Protein AF-B3SEZ5-F1 (afdb_monomer_lite)

pLDDT: mean 80.37, std 13.68, range [34.06, 95.62]

InterPro domains:
  IPR005533 AMOP domain [PS50856] (10-134)
  IPR013783 Immunoglobulin-like fold [G3DSA:2.60.40.10] (248-331)
  IPR051495 Epithelial Barrier and Cell Signaling Protein [PTHR13802] (1-155)
  IPR056619 Mucin-4-like, C8-3 domain [PF23263] (206-230)

Sequence (352 aa):
MYRVDDPSINHINYAQRCRTWFVNEPLPDVYLNELLRRLCPCSILQAIRDRRFRLNLNTFYARSRFSRRVFSGERIYQRCCYSLAGKSFGSLITNYPFGSSFIFRNTTLQARNNEALTDCCMRSSLCSLYLKKRPINKCVGYKAPRKAWFWGDPHNPKYFTIFGQLWMINASDSLFTYSNGLSASNYSDPNFTPIFGQNIQALFANNTELYNQAVAQCGNNSECLFDAAVVSKDTSQIYQDTSNQLENFPPQISGLTTYNVTYGNMFTTTLNITDLNNGDIVTVEMTNPPINSHFDRQTYTFTWNISTYENISLTFVATDNKGARSELAPQIIMCYCSNNGTCDYAAEMGYC

Organism: Trichoplax adhaerens (NCBI:txid10228)

Structure (mmCIF, N/CA/C/O backbone):
data_AF-B3SEZ5-F1
#
_entry.id   AF-B3SEZ5-F1
#
loop_
_atom_site.group_PDB
_atom_site.id
_atom_site.type_symbol
_atom_site.label_atom_id
_atom_site.label_alt_id
_atom_site.label_comp_id
_atom_site.label_asym_id
_atom_site.label_entity_id
_atom_site.label_seq_id
_atom_site.pdbx_PDB_ins_code
_atom_site.Cartn_x
_atom_site.Cartn_y
_atom_site.Cartn_z
_atom_site.occupancy
_atom_site.B_iso_or_equiv
_atom_site.auth_seq_id
_atom_site.auth_comp_id
_atom_site.auth_asym_id
_atom_site.auth_atom_id
_atom_site.pdbx_PDB_model_num
ATOM 1 N N . MET A 1 1 ? -9.910 2.170 57.335 1.00 47.19 1 MET A N 1
ATOM 2 C CA . MET A 1 1 ? -9.624 0.737 57.594 1.00 47.19 1 MET A CA 1
ATOM 3 C C . MET A 1 1 ? -9.402 0.091 56.231 1.00 47.19 1 MET A C 1
ATOM 5 O O . MET A 1 1 ? -10.349 0.078 55.467 1.00 47.19 1 MET A O 1
ATOM 9 N N . TYR A 1 2 ? -8.216 -0.315 55.773 1.00 38.16 2 TYR A N 1
ATOM 10 C CA . TYR A 1 2 ? -7.018 -0.845 56.439 1.00 38.16 2 TYR A CA 1
ATOM 11 C C . TYR A 1 2 ? -5.745 0.012 56.245 1.00 38.16 2 TYR A C 1
ATOM 13 O O . TYR A 1 2 ? -5.739 0.969 55.482 1.00 38.16 2 TYR A O 1
ATOM 21 N N . ARG A 1 3 ? -4.740 -0.348 57.052 1.00 36.56 3 ARG A N 1
ATOM 22 C CA . ARG A 1 3 ? -3.579 0.368 57.606 1.00 36.56 3 ARG A CA 1
ATOM 23 C C . ARG A 1 3 ? -2.589 1.063 56.660 1.00 36.56 3 ARG A C 1
ATOM 25 O O . ARG A 1 3 ? -2.249 0.556 55.597 1.00 36.56 3 ARG A O 1
ATOM 32 N N . VAL A 1 4 ? -2.058 2.168 57.192 1.00 55.84 4 VAL A N 1
ATOM 33 C CA . VAL A 1 4 ? -0.704 2.688 56.964 1.00 55.84 4 VAL A CA 1
ATOM 34 C C . VAL A 1 4 ? 0.273 1.791 57.729 1.00 55.84 4 VAL A C 1
ATOM 36 O O . VAL A 1 4 ? 0.150 1.709 58.945 1.00 55.84 4 VAL A O 1
ATOM 39 N N . ASP A 1 5 ? 1.211 1.164 57.020 1.00 44.41 5 ASP A N 1
ATOM 40 C CA . ASP A 1 5 ? 2.486 0.665 57.547 1.00 44.41 5 ASP A CA 1
ATOM 41 C C . ASP A 1 5 ? 3.573 0.974 56.490 1.00 44.41 5 ASP A C 1
ATOM 43 O O . ASP A 1 5 ? 3.430 0.626 55.315 1.00 44.41 5 ASP A O 1
ATOM 47 N N . ASP A 1 6 ? 4.629 1.672 56.909 1.00 55.28 6 ASP A N 1
ATOM 48 C CA . ASP A 1 6 ? 5.938 1.800 56.242 1.00 55.28 6 ASP A CA 1
ATOM 49 C C . ASP A 1 6 ? 6.662 0.435 56.336 1.00 55.28 6 ASP A C 1
ATOM 51 O O . ASP A 1 6 ? 6.576 -0.212 57.384 1.00 55.28 6 ASP A O 1
ATOM 55 N N . PRO A 1 7 ? 7.323 -0.076 55.275 1.00 49.12 7 PRO A N 1
ATOM 56 C CA . PRO A 1 7 ? 8.775 0.084 55.245 1.00 49.12 7 PRO A CA 1
ATOM 57 C C . PRO A 1 7 ? 9.347 0.250 53.826 1.00 49.12 7 PRO A C 1
ATOM 59 O O . PRO A 1 7 ? 9.150 -0.578 52.933 1.00 49.12 7 PRO A O 1
ATOM 62 N N . SER A 1 8 ? 10.238 1.225 53.697 1.00 45.00 8 SER A N 1
ATOM 63 C CA . SER A 1 8 ? 11.455 1.204 52.877 1.00 45.00 8 SER A CA 1
ATOM 64 C C . SER A 1 8 ? 11.458 2.024 51.585 1.00 45.00 8 SER A C 1
ATOM 66 O O . SER A 1 8 ? 10.751 1.784 50.608 1.00 45.00 8 SER A O 1
ATOM 68 N N . ILE A 1 9 ? 12.505 2.841 51.525 1.00 53.00 9 ILE A N 1
ATOM 69 C CA . ILE A 1 9 ? 13.219 3.317 50.333 1.00 53.00 9 ILE A CA 1
ATOM 70 C C . ILE A 1 9 ? 13.565 2.164 49.339 1.00 53.00 9 ILE A C 1
ATOM 72 O O . ILE A 1 9 ? 14.015 2.431 48.229 1.00 53.00 9 ILE A O 1
ATOM 76 N N . ASN A 1 10 ? 13.277 0.893 49.674 1.00 54.91 10 ASN A N 1
ATOM 77 C CA . ASN A 1 10 ? 13.553 -0.307 48.880 1.00 54.91 10 ASN A CA 1
ATOM 78 C C . ASN A 1 10 ? 12.309 -1.120 48.439 1.00 54.91 10 ASN A C 1
ATOM 80 O O . ASN A 1 10 ? 12.470 -2.080 47.683 1.00 54.91 10 ASN A O 1
ATOM 84 N N . HIS A 1 11 ? 11.078 -0.771 48.835 1.00 62.56 11 HIS A N 1
ATOM 85 C CA . HIS A 1 11 ? 9.867 -1.498 48.428 1.00 62.56 11 HIS A CA 1
ATOM 86 C C . HIS A 1 11 ? 9.227 -0.810 47.221 1.00 62.56 11 HIS A C 1
ATOM 88 O O . HIS A 1 11 ? 8.346 0.044 47.317 1.00 62.56 11 HIS A O 1
ATOM 94 N N . ILE A 1 12 ? 9.692 -1.199 46.035 1.00 77.81 12 ILE A N 1
ATOM 95 C CA . ILE A 1 12 ? 9.166 -0.685 44.770 1.00 77.81 12 ILE A CA 1
ATOM 96 C C . ILE A 1 12 ? 7.776 -1.282 44.514 1.00 77.81 12 ILE A C 1
ATOM 98 O O . ILE A 1 12 ? 7.630 -2.480 44.269 1.00 77.81 12 ILE A O 1
ATOM 102 N N . ASN A 1 13 ? 6.740 -0.439 44.508 1.00 86.69 13 ASN A N 1
ATOM 103 C CA . ASN A 1 13 ? 5.400 -0.838 44.082 1.00 86.69 13 ASN A CA 1
ATOM 104 C C . ASN A 1 13 ? 5.303 -0.860 42.543 1.00 86.69 13 ASN A C 1
ATOM 106 O O . ASN A 1 13 ? 4.947 0.132 41.900 1.00 86.69 13 ASN A O 1
ATOM 110 N N . TYR A 1 14 ? 5.611 -2.016 41.950 1.00 89.75 14 TYR A N 1
ATOM 111 C CA . TYR A 1 14 ? 5.581 -2.229 40.497 1.00 89.75 14 TYR A CA 1
ATOM 112 C C . TYR A 1 14 ? 4.189 -2.032 39.878 1.00 89.75 14 TYR A C 1
ATOM 114 O O . TYR A 1 14 ? 4.070 -1.521 38.765 1.00 89.75 14 TYR A O 1
ATOM 122 N N . ALA A 1 15 ? 3.121 -2.379 40.604 1.00 89.50 15 ALA A N 1
ATOM 123 C CA . ALA A 1 15 ? 1.753 -2.180 40.129 1.00 89.50 15 ALA A CA 1
ATOM 124 C C . ALA A 1 15 ? 1.423 -0.686 39.983 1.00 89.50 15 ALA A C 1
ATOM 126 O O . ALA A 1 15 ? 0.819 -0.280 38.988 1.00 89.50 15 ALA A O 1
ATOM 127 N N . GLN A 1 16 ? 1.865 0.141 40.935 1.00 90.62 16 GLN A N 1
ATOM 128 C CA . GLN A 1 16 ? 1.700 1.589 40.856 1.00 90.62 16 GLN A CA 1
ATOM 129 C C . GLN A 1 16 ? 2.537 2.190 39.723 1.00 90.62 16 GLN A C 1
ATOM 131 O O . GLN A 1 16 ? 2.011 2.982 38.945 1.00 90.62 16 GLN A O 1
ATOM 136 N N . ARG A 1 17 ? 3.800 1.773 39.562 1.00 91.94 17 ARG A N 1
ATOM 137 C CA . ARG A 1 17 ? 4.644 2.215 38.436 1.00 91.94 17 ARG A CA 1
ATOM 138 C C . ARG A 1 17 ? 4.018 1.898 37.079 1.00 91.94 17 ARG A C 1
ATOM 140 O O . ARG A 1 17 ? 3.947 2.778 36.223 1.00 91.94 17 ARG A O 1
ATOM 147 N N . CYS A 1 18 ? 3.482 0.687 36.915 1.00 93.75 18 CYS A N 1
ATOM 148 C CA . CYS A 1 18 ? 2.764 0.288 35.707 1.00 93.75 18 CYS A CA 1
ATOM 149 C C . CYS A 1 18 ? 1.556 1.199 35.418 1.00 93.75 18 CYS A C 1
ATOM 151 O O . CYS A 1 18 ? 1.366 1.638 34.282 1.00 93.75 18 CYS A O 1
ATOM 153 N N . ARG A 1 19 ? 0.751 1.523 36.442 1.00 93.94 19 ARG A N 1
ATOM 154 C CA . ARG A 1 19 ? -0.405 2.428 36.306 1.00 93.94 19 ARG A CA 1
ATOM 155 C C . ARG A 1 19 ? 0.021 3.842 35.922 1.00 93.94 19 ARG A C 1
ATOM 157 O O . ARG A 1 19 ? -0.549 4.406 34.992 1.00 93.94 19 ARG A O 1
ATOM 164 N N . THR A 1 20 ? 1.040 4.385 36.585 1.00 93.94 20 THR A N 1
ATOM 165 C CA . THR A 1 20 ? 1.592 5.709 36.268 1.00 93.94 20 THR A CA 1
ATOM 166 C C . THR A 1 20 ? 2.116 5.760 34.835 1.00 93.94 20 THR A C 1
ATOM 168 O O . THR A 1 20 ? 1.806 6.693 34.097 1.00 93.94 20 THR A O 1
ATOM 171 N N . TRP A 1 21 ? 2.856 4.736 34.402 1.00 95.25 21 TRP A N 1
ATOM 172 C CA . TRP A 1 21 ? 3.306 4.627 33.016 1.00 95.25 21 TRP A CA 1
ATOM 173 C C . TRP A 1 21 ? 2.124 4.582 32.038 1.00 95.25 21 TRP A C 1
ATOM 175 O O . TRP A 1 21 ? 2.108 5.334 31.070 1.00 95.25 21 TRP A O 1
ATOM 185 N N . PHE A 1 22 ? 1.101 3.768 32.310 1.00 95.62 22 PHE A N 1
ATOM 186 C CA . PHE A 1 22 ? -0.064 3.629 31.433 1.00 95.62 22 PHE A CA 1
ATOM 187 C C . PHE A 1 22 ? -0.814 4.953 31.208 1.00 95.62 22 PHE A C 1
ATOM 189 O O . PHE A 1 22 ? -1.265 5.214 30.092 1.00 95.62 22 PHE A O 1
ATOM 196 N N . VAL A 1 23 ? -0.945 5.787 32.242 1.00 95.06 23 VAL A N 1
ATOM 197 C CA . VAL A 1 23 ? -1.608 7.098 32.132 1.00 95.06 23 VAL A CA 1
ATOM 198 C C . VAL A 1 23 ? -0.772 8.080 31.308 1.00 95.06 23 VAL A C 1
ATOM 200 O O . VAL A 1 23 ? -1.324 8.799 30.480 1.00 95.06 23 VAL A O 1
ATOM 203 N N . ASN A 1 24 ? 0.550 8.074 31.489 1.00 93.81 24 ASN A N 1
ATOM 204 C CA . ASN A 1 24 ? 1.452 9.025 30.832 1.00 93.81 24 ASN A CA 1
ATOM 205 C C . ASN A 1 24 ? 1.827 8.634 29.392 1.00 93.81 24 ASN A C 1
ATOM 207 O O . ASN A 1 24 ? 2.285 9.472 28.618 1.00 93.81 24 ASN A O 1
ATOM 211 N N . GLU A 1 25 ? 1.680 7.362 29.027 1.00 92.94 25 GLU A N 1
ATOM 212 C CA . GLU A 1 25 ? 2.072 6.858 27.714 1.00 92.94 25 GLU A CA 1
ATOM 213 C C . GLU A 1 25 ? 1.044 7.242 26.624 1.00 92.94 25 GLU A C 1
ATOM 215 O O . GLU A 1 25 ? -0.162 7.084 26.844 1.00 92.94 25 GLU A O 1
ATOM 220 N N . PRO A 1 26 ? 1.462 7.671 25.416 1.00 91.81 26 PRO A N 1
ATOM 221 C CA . PRO A 1 26 ? 0.548 7.962 24.308 1.00 91.81 26 PRO A CA 1
ATOM 222 C C . PRO A 1 26 ? -0.290 6.758 23.855 1.00 91.81 26 PRO A C 1
ATOM 224 O O . PRO A 1 26 ? 0.022 5.599 24.144 1.00 91.81 26 PRO A O 1
ATOM 227 N N . LEU A 1 27 ? -1.375 7.022 23.119 1.00 91.75 27 LEU A N 1
ATOM 228 C CA . LEU A 1 27 ? -2.184 5.965 22.505 1.00 91.75 27 LEU A CA 1
ATOM 229 C C . LEU A 1 27 ? -1.371 5.152 21.474 1.00 91.75 27 LEU A C 1
ATOM 231 O O . LEU A 1 27 ? -0.464 5.700 20.843 1.00 91.75 27 LEU A O 1
ATOM 235 N N . PRO A 1 28 ? -1.696 3.861 21.260 1.00 90.38 28 PRO A N 1
ATOM 236 C CA . PRO A 1 28 ? -0.941 2.996 20.349 1.00 90.38 28 PRO A CA 1
ATOM 237 C C . PRO A 1 28 ? -0.868 3.502 18.908 1.00 90.38 28 PRO A C 1
ATOM 239 O O . PRO A 1 28 ? 0.160 3.325 18.255 1.00 90.38 28 PRO A O 1
ATOM 242 N N . ASP A 1 29 ? -1.939 4.131 18.418 1.00 90.00 29 ASP A N 1
ATOM 243 C CA . ASP A 1 29 ? -2.080 4.543 17.015 1.00 90.00 29 ASP A CA 1
ATOM 244 C C . ASP A 1 29 ? -1.015 5.556 16.589 1.00 90.00 29 ASP A C 1
ATOM 246 O O . ASP A 1 29 ? -0.567 5.536 15.442 1.00 90.00 29 ASP A O 1
ATOM 250 N N . VAL A 1 30 ? -0.512 6.350 17.545 1.00 90.00 30 VAL A N 1
ATOM 251 C CA . VAL A 1 30 ? 0.628 7.262 17.354 1.00 90.00 30 VAL A CA 1
ATOM 252 C C . VAL A 1 30 ? 1.842 6.521 16.784 1.00 90.00 30 VAL A C 1
ATOM 254 O O . VAL A 1 30 ? 2.597 7.080 15.991 1.00 90.00 30 VAL A O 1
ATOM 257 N N . TYR A 1 31 ? 2.022 5.252 17.159 1.00 89.69 31 TYR A N 1
ATOM 258 C CA . TYR A 1 31 ? 3.131 4.415 16.711 1.00 89.69 31 TYR A CA 1
ATOM 259 C C . TYR A 1 31 ? 2.731 3.432 15.606 1.00 89.69 31 TYR A C 1
ATOM 261 O O . TYR A 1 31 ? 3.506 3.179 14.685 1.00 89.69 31 TYR A O 1
ATOM 269 N N . LEU A 1 32 ? 1.538 2.842 15.684 1.00 87.12 32 LEU A N 1
ATOM 270 C CA . LEU A 1 32 ? 1.175 1.700 14.841 1.00 87.12 32 LEU A CA 1
ATOM 271 C C . LEU A 1 32 ? 0.750 2.074 13.424 1.00 87.12 32 LEU A C 1
ATOM 273 O O . LEU A 1 32 ? 0.980 1.267 12.521 1.00 87.12 32 LEU A O 1
ATOM 277 N N . ASN A 1 33 ? 0.210 3.277 13.205 1.00 87.56 33 ASN A N 1
ATOM 278 C CA . ASN A 1 33 ? -0.209 3.731 11.873 1.00 87.56 33 ASN A CA 1
ATOM 279 C C . ASN A 1 33 ? 0.946 3.662 10.856 1.00 87.56 33 ASN A C 1
ATOM 281 O O . ASN A 1 33 ? 0.778 3.204 9.726 1.00 87.56 33 ASN A O 1
ATOM 285 N N . GLU A 1 34 ? 2.167 3.967 11.297 1.00 85.44 34 GLU A N 1
ATOM 286 C CA . GLU A 1 34 ? 3.380 3.895 10.471 1.00 85.44 34 GLU A CA 1
ATOM 287 C C . GLU A 1 34 ? 3.878 2.465 10.191 1.00 85.44 34 GLU A C 1
ATOM 289 O O . GLU A 1 34 ? 4.715 2.227 9.307 1.00 85.44 34 GLU A O 1
ATOM 294 N N . LEU A 1 35 ? 3.392 1.484 10.953 1.00 84.12 35 LEU A N 1
ATOM 295 C CA . LEU A 1 35 ? 3.820 0.086 10.892 1.00 84.12 35 LEU A CA 1
ATOM 296 C C . LEU A 1 35 ? 2.804 -0.838 10.210 1.00 84.12 35 LEU A C 1
ATOM 298 O O . LEU A 1 35 ? 3.112 -2.016 10.026 1.00 84.12 35 LEU A O 1
ATOM 302 N N . LEU A 1 36 ? 1.663 -0.320 9.739 1.00 77.25 36 LEU A N 1
ATOM 303 C CA . LEU A 1 36 ? 0.591 -1.104 9.102 1.00 77.25 36 LEU A CA 1
ATOM 304 C C . LEU A 1 36 ? 1.074 -1.998 7.945 1.00 77.25 36 LEU A C 1
ATOM 306 O O . LEU A 1 36 ? 0.590 -3.110 7.759 1.00 77.25 36 LEU A O 1
ATOM 310 N N . ARG A 1 37 ? 2.093 -1.568 7.188 1.00 73.25 37 ARG A N 1
ATOM 311 C CA . ARG A 1 37 ? 2.671 -2.345 6.068 1.00 73.25 37 ARG A CA 1
ATOM 312 C C . ARG A 1 37 ? 3.802 -3.304 6.475 1.00 73.25 37 ARG A C 1
ATOM 314 O O . ARG A 1 37 ? 4.483 -3.857 5.609 1.00 73.25 37 ARG A O 1
ATOM 321 N N . ARG A 1 38 ? 4.067 -3.470 7.774 1.00 82.12 38 ARG A N 1
ATOM 322 C CA . ARG A 1 38 ? 5.171 -4.279 8.323 1.00 82.12 38 ARG A CA 1
ATOM 323 C C . ARG A 1 38 ? 4.669 -5.327 9.304 1.00 82.12 38 ARG A C 1
ATOM 325 O O . ARG A 1 38 ? 5.197 -5.463 10.400 1.00 82.12 38 ARG A O 1
ATOM 332 N N . LEU A 1 39 ? 3.672 -6.083 8.870 1.00 90.00 39 LEU A N 1
ATOM 333 C CA . LEU A 1 39 ? 3.180 -7.248 9.593 1.00 90.00 39 LEU A CA 1
ATOM 334 C C . LEU A 1 39 ? 4.310 -8.258 9.815 1.00 90.00 39 LEU A C 1
ATOM 336 O O . LEU A 1 39 ? 5.162 -8.464 8.943 1.00 90.00 39 LEU A O 1
ATOM 340 N N . CYS A 1 40 ? 4.317 -8.868 10.993 1.00 92.25 40 CYS A N 1
ATOM 341 C CA . CYS A 1 40 ? 5.289 -9.880 11.351 1.00 92.25 40 CYS A CA 1
ATOM 342 C C . CYS A 1 40 ? 5.074 -11.155 10.525 1.00 92.25 40 CYS A C 1
ATOM 344 O O . CYS A 1 40 ? 3.937 -11.613 10.402 1.00 92.25 40 CYS A O 1
ATOM 346 N N . PRO A 1 41 ? 6.145 -11.762 9.986 1.00 93.94 41 PRO A N 1
ATOM 347 C CA . PRO A 1 41 ? 6.072 -13.109 9.434 1.00 93.94 41 PRO A CA 1
ATOM 348 C C . PRO A 1 41 ? 5.535 -14.105 10.472 1.00 93.94 41 PRO A C 1
ATOM 350 O O . PRO A 1 41 ? 5.822 -13.983 11.662 1.00 93.94 41 PRO A O 1
ATOM 353 N N . CYS A 1 42 ? 4.758 -15.099 10.036 1.00 92.25 42 CYS A N 1
ATOM 354 C CA . CYS A 1 42 ? 4.198 -16.107 10.942 1.00 92.25 42 CYS A CA 1
ATOM 355 C C . CYS A 1 42 ? 5.264 -17.085 11.453 1.00 92.25 42 CYS A C 1
ATOM 357 O O . CYS A 1 42 ? 5.110 -17.645 12.538 1.00 92.25 42 CYS A O 1
ATOM 359 N N . SER A 1 43 ? 6.336 -17.300 10.681 1.00 92.62 43 SER A N 1
ATOM 360 C CA . SER A 1 43 ? 7.425 -18.199 11.062 1.00 92.62 43 SER A CA 1
ATOM 361 C C . SER A 1 43 ? 8.814 -17.613 10.837 1.00 92.62 43 SER A C 1
ATOM 363 O O . SER A 1 43 ? 9.030 -16.743 9.989 1.00 92.62 43 SER A O 1
ATOM 365 N N . ILE A 1 44 ? 9.792 -18.147 11.563 1.00 91.50 44 ILE A N 1
ATOM 366 C CA . ILE A 1 44 ? 11.188 -17.732 11.447 1.00 91.50 44 ILE A CA 1
ATOM 367 C C . ILE A 1 44 ? 11.751 -17.967 10.043 1.00 91.50 44 ILE A C 1
ATOM 369 O O . ILE A 1 44 ? 12.491 -17.134 9.529 1.00 91.50 44 ILE A O 1
ATOM 373 N N . LEU A 1 45 ? 11.343 -19.045 9.367 1.00 89.88 45 LEU A N 1
ATOM 374 C CA . LEU A 1 45 ? 11.747 -19.322 7.986 1.00 89.88 45 LEU A CA 1
ATOM 375 C C . LEU A 1 45 ? 11.235 -18.248 7.020 1.00 89.88 45 LEU A C 1
ATOM 377 O O . LEU A 1 45 ? 11.945 -17.861 6.089 1.00 89.88 45 LEU A O 1
ATOM 381 N N . GLN A 1 46 ? 10.019 -17.739 7.244 1.00 92.25 46 GLN A N 1
ATOM 382 C CA . GLN A 1 46 ? 9.506 -16.597 6.491 1.00 92.25 46 GLN A CA 1
ATOM 383 C C . GLN A 1 46 ? 10.322 -15.339 6.805 1.00 92.25 46 GLN A C 1
ATOM 385 O O . GLN A 1 46 ? 10.713 -14.631 5.882 1.00 92.25 46 GLN A O 1
ATOM 390 N N . ALA A 1 47 ? 10.666 -15.105 8.074 1.00 92.19 47 ALA A N 1
ATOM 391 C CA . ALA A 1 47 ? 11.490 -13.970 8.486 1.00 92.19 47 ALA A CA 1
ATOM 392 C C . ALA A 1 47 ? 12.900 -13.977 7.876 1.00 92.19 47 ALA A C 1
ATOM 394 O O . ALA A 1 47 ? 13.401 -12.920 7.506 1.00 92.19 47 ALA A O 1
ATOM 395 N N . ILE A 1 48 ? 13.523 -15.153 7.732 1.00 90.31 48 ILE A N 1
ATOM 396 C CA . ILE A 1 48 ? 14.830 -15.323 7.071 1.00 90.31 48 ILE A CA 1
ATOM 397 C C . ILE A 1 48 ? 14.739 -14.950 5.589 1.00 90.31 48 ILE A C 1
ATOM 399 O O . ILE A 1 48 ? 15.631 -14.303 5.043 1.00 90.31 48 ILE A O 1
ATOM 403 N N . ARG A 1 49 ? 13.654 -15.358 4.924 1.00 88.75 49 ARG A N 1
ATOM 404 C CA . ARG A 1 49 ? 13.440 -15.101 3.492 1.00 88.75 49 ARG A CA 1
ATOM 405 C C . ARG A 1 49 ? 12.985 -13.669 3.213 1.00 88.75 49 ARG A C 1
ATOM 407 O O . ARG A 1 49 ? 13.182 -13.170 2.106 1.00 88.75 49 ARG A O 1
ATOM 414 N N . ASP A 1 50 ? 12.381 -13.006 4.192 1.00 90.69 50 ASP A N 1
ATOM 415 C CA . ASP A 1 50 ? 11.850 -11.660 4.047 1.00 90.69 50 ASP A CA 1
ATOM 416 C C . ASP A 1 50 ? 12.915 -10.584 4.283 1.00 90.69 50 ASP A C 1
ATOM 418 O O . ASP A 1 50 ? 13.217 -10.191 5.410 1.00 90.69 50 ASP A O 1
ATOM 422 N N . ARG A 1 51 ? 13.444 -10.029 3.186 1.00 87.62 51 ARG A N 1
ATOM 423 C CA . ARG A 1 51 ? 14.489 -8.991 3.220 1.00 87.62 51 ARG A CA 1
ATOM 424 C C . ARG A 1 51 ? 14.068 -7.704 3.944 1.00 87.62 51 ARG A C 1
ATOM 426 O O . ARG A 1 51 ? 14.944 -6.912 4.314 1.00 87.62 51 ARG A O 1
ATOM 433 N N . ARG A 1 52 ? 12.766 -7.480 4.181 1.00 90.38 52 ARG A N 1
ATOM 434 C CA . ARG A 1 52 ? 12.264 -6.335 4.965 1.00 90.38 52 ARG A CA 1
ATOM 435 C C . ARG A 1 52 ? 12.671 -6.422 6.435 1.00 90.38 52 ARG A C 1
ATOM 437 O O . ARG A 1 52 ? 12.702 -5.388 7.106 1.00 90.38 52 ARG A O 1
ATOM 444 N N . PHE A 1 53 ? 13.018 -7.609 6.925 1.00 92.75 53 PHE A N 1
ATOM 445 C CA . PHE A 1 53 ? 13.461 -7.850 8.291 1.00 92.75 53 PHE A CA 1
ATOM 446 C C . PHE A 1 53 ? 14.935 -8.287 8.338 1.00 92.75 53 PHE A C 1
ATOM 448 O O . PHE A 1 53 ? 15.531 -8.715 7.351 1.00 92.75 53 PHE A O 1
ATOM 455 N N . ARG A 1 54 ? 15.560 -8.093 9.499 1.00 94.06 54 ARG A N 1
ATOM 456 C CA . ARG A 1 54 ? 16.871 -8.620 9.878 1.00 94.06 54 ARG A CA 1
ATOM 457 C C . ARG A 1 54 ? 16.661 -9.499 11.102 1.00 94.06 54 ARG A C 1
ATOM 459 O O . ARG A 1 54 ? 16.235 -8.994 12.142 1.00 94.06 54 ARG A O 1
ATOM 466 N N . LEU A 1 55 ? 16.920 -10.791 10.954 1.00 93.62 55 LEU A N 1
ATOM 467 C CA . LEU A 1 55 ? 16.847 -11.760 12.040 1.00 93.62 55 LEU A CA 1
ATOM 468 C C . LEU A 1 55 ? 18.162 -11.759 12.824 1.00 93.62 55 LEU A C 1
ATOM 470 O O . LEU A 1 55 ? 19.235 -11.804 12.228 1.00 93.62 55 LEU A O 1
ATOM 474 N N . ASN A 1 56 ? 18.073 -11.722 14.151 1.00 92.75 56 ASN A N 1
ATOM 475 C CA . ASN A 1 56 ? 19.190 -12.042 15.027 1.00 92.75 56 ASN A CA 1
ATOM 476 C C . ASN A 1 56 ? 19.110 -13.532 15.387 1.00 92.75 56 ASN A C 1
ATOM 478 O O . ASN A 1 56 ? 18.146 -13.958 16.021 1.00 92.75 56 ASN A O 1
ATOM 482 N N . LEU A 1 57 ? 20.108 -14.309 14.964 1.00 86.88 57 LEU A N 1
ATOM 483 C CA . LEU A 1 57 ? 20.146 -15.761 15.160 1.00 86.88 57 LEU A CA 1
ATOM 484 C C . LEU A 1 57 ? 20.389 -16.172 16.618 1.00 86.88 57 LEU A C 1
ATOM 486 O O . LEU A 1 57 ? 20.057 -17.291 16.976 1.00 86.88 57 LEU A O 1
ATOM 490 N N . ASN A 1 58 ? 20.901 -15.281 17.469 1.00 89.06 58 ASN A N 1
ATOM 491 C CA . ASN A 1 58 ? 21.141 -15.595 18.879 1.00 89.06 58 ASN A CA 1
ATOM 492 C C . ASN A 1 58 ? 19.859 -15.447 19.706 1.00 89.06 58 ASN A C 1
ATOM 494 O O . ASN A 1 58 ? 19.618 -16.216 20.628 1.00 89.06 58 ASN A O 1
ATOM 498 N N . THR A 1 59 ? 19.026 -14.451 19.385 1.00 89.69 59 THR A N 1
ATOM 499 C CA . THR A 1 59 ? 17.795 -14.153 20.1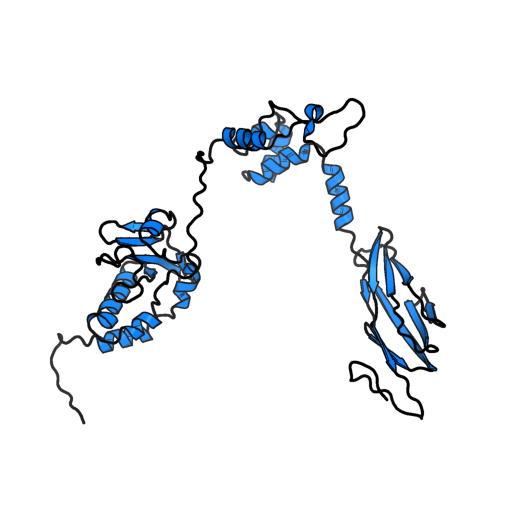42 1.00 89.69 59 THR A CA 1
ATOM 500 C C . THR A 1 59 ? 16.521 -14.620 19.454 1.00 89.69 59 THR A C 1
ATOM 502 O O . THR A 1 59 ? 15.458 -14.567 20.060 1.00 89.69 59 THR A O 1
ATOM 505 N N . PHE A 1 60 ? 16.603 -15.046 18.190 1.00 91.00 60 PHE A N 1
ATOM 506 C CA . PHE A 1 60 ? 15.452 -15.434 17.369 1.00 91.00 60 PHE A CA 1
ATOM 507 C C . PHE A 1 60 ? 14.425 -14.299 17.233 1.00 91.00 60 PHE A C 1
ATOM 509 O O . PHE A 1 60 ? 13.226 -14.515 17.047 1.00 91.00 60 PHE A O 1
ATOM 516 N N . TYR A 1 61 ? 14.904 -13.053 17.297 1.00 93.62 61 TYR A N 1
ATOM 517 C CA . TYR A 1 61 ? 14.101 -11.851 17.110 1.00 93.62 61 TYR A CA 1
ATOM 518 C C . TYR A 1 61 ? 14.423 -11.214 15.762 1.00 93.62 61 TYR A C 1
ATOM 520 O O . TYR A 1 61 ? 15.578 -10.929 15.438 1.00 93.62 61 TYR A O 1
ATOM 528 N N . ALA A 1 62 ? 13.389 -10.956 14.971 1.00 94.75 62 ALA A N 1
ATOM 529 C CA . ALA A 1 62 ? 13.484 -10.213 13.730 1.00 94.75 62 ALA A CA 1
ATOM 530 C C . ALA A 1 62 ? 13.117 -8.750 13.961 1.00 94.75 62 ALA A C 1
ATOM 532 O O . ALA A 1 62 ? 12.053 -8.427 14.483 1.00 94.75 62 ALA A O 1
ATOM 533 N N . ARG A 1 63 ? 13.992 -7.845 13.530 1.00 94.44 63 ARG A N 1
ATOM 534 C CA . ARG A 1 63 ? 13.747 -6.403 13.509 1.00 94.44 63 ARG A CA 1
ATOM 535 C C . ARG A 1 63 ? 13.551 -5.957 12.074 1.00 94.44 63 ARG A C 1
ATOM 537 O O . ARG A 1 63 ? 14.315 -6.355 11.202 1.00 94.44 63 ARG A O 1
ATOM 544 N N . SER A 1 64 ? 12.600 -5.075 11.804 1.00 93.88 64 SER A N 1
ATOM 545 C CA . SER A 1 64 ? 12.499 -4.477 10.473 1.00 93.88 64 SER A CA 1
ATOM 546 C C . SER A 1 64 ? 13.787 -3.716 10.100 1.00 93.88 64 SER A C 1
ATOM 548 O O . SER A 1 64 ? 14.427 -3.105 10.956 1.00 93.88 64 SER A O 1
ATOM 550 N N . ARG A 1 65 ? 14.200 -3.769 8.830 1.00 92.12 65 ARG A N 1
ATOM 551 C CA . ARG A 1 65 ? 15.517 -3.287 8.372 1.00 92.12 65 ARG A CA 1
ATOM 552 C C . ARG A 1 65 ? 15.683 -1.773 8.527 1.00 92.12 65 ARG A C 1
ATOM 554 O O . ARG A 1 65 ? 16.756 -1.309 8.896 1.00 92.12 65 ARG A O 1
ATOM 561 N N . PHE A 1 66 ? 14.608 -1.026 8.293 1.00 91.44 66 PHE A N 1
ATOM 562 C CA . PHE A 1 66 ? 14.592 0.436 8.353 1.00 91.44 66 PHE A CA 1
ATOM 563 C C . PHE A 1 66 ? 13.605 0.925 9.410 1.00 91.44 66 PHE A C 1
ATOM 565 O O . PHE A 1 66 ? 12.480 0.444 9.449 1.00 91.44 66 PHE A O 1
ATOM 572 N N . SER A 1 67 ? 13.979 1.895 10.238 1.00 93.50 67 SER A N 1
ATOM 573 C CA . SER A 1 67 ? 13.012 2.531 11.150 1.00 93.50 67 SER A CA 1
ATOM 574 C C . SER A 1 67 ? 12.005 3.407 10.402 1.00 93.50 67 SER A C 1
ATOM 576 O O . SER A 1 67 ? 12.367 4.039 9.405 1.00 93.50 67 SER A O 1
ATOM 578 N N . ARG A 1 68 ? 10.780 3.511 10.919 1.00 93.38 68 ARG A N 1
ATOM 579 C CA . ARG A 1 68 ? 9.771 4.493 10.494 1.00 93.38 68 ARG A CA 1
ATOM 580 C C . ARG A 1 68 ? 9.758 5.675 11.451 1.00 93.38 68 ARG A C 1
ATOM 582 O O . ARG A 1 68 ? 10.049 5.487 12.629 1.00 93.38 68 ARG A O 1
ATOM 589 N N . ARG A 1 69 ? 9.497 6.872 10.927 1.00 93.25 69 ARG A N 1
ATOM 590 C CA . ARG A 1 69 ? 9.358 8.091 11.725 1.00 93.25 69 ARG A CA 1
ATOM 591 C C . ARG A 1 69 ? 7.874 8.288 12.004 1.00 93.25 69 ARG A C 1
ATOM 593 O O . ARG A 1 69 ? 7.113 8.293 11.049 1.00 93.25 69 ARG A O 1
ATOM 600 N N . VAL A 1 70 ? 7.498 8.405 13.269 1.00 91.00 70 VAL A N 1
ATOM 601 C CA . VAL A 1 70 ? 6.118 8.698 13.675 1.00 91.00 70 VAL A CA 1
ATOM 602 C C . VAL A 1 70 ? 5.884 10.203 13.727 1.00 91.00 70 VAL A C 1
ATOM 604 O O . VAL A 1 70 ? 6.844 10.975 13.711 1.00 91.00 70 VAL A O 1
ATOM 607 N N . PHE A 1 71 ? 4.620 10.621 13.818 1.00 86.31 71 PHE A N 1
ATOM 608 C CA . PHE A 1 71 ? 4.239 12.037 13.858 1.00 86.31 71 PHE A CA 1
ATOM 609 C C . PHE A 1 71 ? 4.937 12.814 14.986 1.00 86.31 71 PHE A C 1
ATOM 611 O O . PHE A 1 71 ? 5.361 13.946 14.784 1.00 86.31 71 PHE A O 1
ATOM 618 N N . SER A 1 72 ? 5.177 12.175 16.137 1.00 83.88 72 SER A N 1
ATOM 619 C CA . SER A 1 72 ? 5.932 12.772 17.250 1.00 83.88 72 SER A CA 1
ATOM 620 C C . SER A 1 72 ? 7.433 12.970 16.968 1.00 83.88 72 SER A C 1
ATOM 622 O O . SER A 1 72 ? 8.183 13.347 17.861 1.00 83.88 72 SER A O 1
ATOM 624 N N . GLY A 1 73 ? 7.911 12.656 15.758 1.00 88.19 73 GLY A N 1
ATOM 625 C CA . GLY A 1 73 ? 9.310 12.764 15.338 1.00 88.19 73 GLY A CA 1
ATOM 626 C C . GLY A 1 73 ? 10.177 11.553 15.693 1.00 88.19 73 GLY A C 1
ATOM 627 O O . GLY A 1 73 ? 11.241 11.369 15.087 1.00 88.19 73 GLY A O 1
ATOM 628 N N . GLU A 1 74 ? 9.704 10.704 16.609 1.00 91.69 74 GLU A N 1
ATOM 629 C CA . GLU A 1 74 ? 10.397 9.504 17.070 1.00 91.69 74 GLU A CA 1
ATOM 630 C C . GLU A 1 74 ? 10.539 8.446 15.978 1.00 91.69 74 GLU A C 1
ATOM 632 O O . GLU A 1 74 ? 9.777 8.390 15.011 1.00 91.69 74 GLU A O 1
ATOM 637 N N . ARG A 1 75 ? 11.539 7.573 16.127 1.00 94.19 75 ARG A N 1
ATOM 638 C CA . ARG A 1 75 ? 11.779 6.487 15.170 1.00 94.19 75 ARG A CA 1
ATOM 639 C C . ARG A 1 75 ? 11.591 5.127 15.808 1.00 94.19 75 ARG A C 1
ATOM 641 O O . ARG A 1 75 ? 12.218 4.825 16.820 1.00 94.19 75 ARG A O 1
ATOM 648 N N . ILE A 1 76 ? 10.804 4.279 15.157 1.00 94.69 76 ILE A N 1
ATOM 649 C CA . ILE A 1 76 ? 10.454 2.945 15.650 1.00 94.69 76 ILE A CA 1
ATOM 650 C C . ILE A 1 76 ? 10.770 1.858 14.622 1.00 94.69 76 ILE A C 1
ATOM 652 O O . ILE A 1 76 ? 10.799 2.094 13.411 1.00 94.69 76 ILE A O 1
ATOM 656 N N . TYR A 1 77 ? 11.012 0.647 15.109 1.00 94.62 77 TYR A N 1
ATOM 657 C CA . TYR A 1 77 ? 11.142 -0.564 14.308 1.00 94.62 77 TYR A CA 1
ATOM 658 C C . TYR A 1 77 ? 10.046 -1.550 14.694 1.00 94.62 77 TYR A C 1
ATOM 660 O O . TYR A 1 77 ? 9.750 -1.709 15.874 1.00 94.62 77 TYR A O 1
ATOM 668 N N . GLN A 1 78 ? 9.528 -2.304 13.725 1.00 93.94 78 GLN A N 1
ATOM 669 C CA . GLN A 1 78 ? 8.773 -3.511 14.053 1.00 93.94 78 GLN A CA 1
ATOM 670 C C . GLN A 1 78 ? 9.736 -4.577 14.592 1.00 93.94 78 GLN A C 1
ATOM 672 O O . GLN A 1 78 ? 10.753 -4.850 13.941 1.00 93.94 78 GLN A O 1
ATOM 677 N N . ARG A 1 79 ? 9.413 -5.191 15.737 1.00 93.81 79 ARG A N 1
ATOM 678 C CA . ARG A 1 79 ? 10.093 -6.384 16.256 1.00 93.81 79 ARG A CA 1
ATOM 679 C C . ARG A 1 79 ? 9.122 -7.569 16.260 1.00 93.81 79 ARG A C 1
ATOM 681 O O . ARG A 1 79 ? 7.969 -7.442 16.660 1.00 93.81 79 ARG A O 1
ATOM 688 N N . CYS A 1 80 ? 9.604 -8.708 15.788 1.00 94.50 80 CYS A N 1
ATOM 689 C CA . CYS A 1 80 ? 8.884 -9.972 15.712 1.00 94.50 80 CYS A CA 1
ATOM 690 C C . CYS A 1 80 ? 9.715 -11.030 16.431 1.00 94.50 80 CYS A C 1
ATOM 692 O O . CYS A 1 80 ? 10.886 -11.213 16.101 1.00 94.50 80 CYS A O 1
ATOM 694 N N . CYS A 1 81 ? 9.139 -11.689 17.424 1.00 93.94 81 CYS A N 1
ATOM 695 C CA . CYS A 1 81 ? 9.816 -12.658 18.274 1.00 93.94 81 CYS A CA 1
ATOM 696 C C . CYS A 1 81 ? 9.324 -14.063 17.933 1.00 93.94 81 CYS A C 1
ATOM 698 O O . CYS A 1 81 ? 8.117 -14.267 17.828 1.00 93.94 81 CYS A O 1
ATOM 700 N N . TYR A 1 82 ? 10.235 -15.022 17.760 1.00 93.88 82 TYR A N 1
ATOM 701 C CA . TYR A 1 82 ? 9.886 -16.405 17.428 1.00 93.88 82 TYR A CA 1
ATOM 702 C C . TYR A 1 82 ? 10.205 -17.343 18.590 1.00 93.88 82 TYR A C 1
ATOM 704 O O . TYR A 1 82 ? 11.194 -17.153 19.295 1.00 93.88 82 TYR A O 1
ATOM 712 N N . SER A 1 83 ? 9.348 -18.341 18.800 1.00 93.19 83 SER A N 1
ATOM 713 C CA . SER A 1 83 ? 9.491 -19.308 19.887 1.00 93.19 83 SER A CA 1
ATOM 714 C C . SER A 1 83 ? 10.669 -20.249 19.645 1.00 93.19 83 SER A C 1
ATOM 716 O O . SER A 1 83 ? 10.918 -20.691 18.525 1.00 93.19 83 SER A O 1
ATOM 718 N N . LEU A 1 84 ? 11.370 -20.578 20.726 1.00 89.62 84 LEU A N 1
ATOM 719 C CA . LEU A 1 84 ? 12.430 -21.585 20.766 1.00 89.62 84 LEU A CA 1
ATOM 720 C C . LEU A 1 84 ? 11.948 -22.925 21.339 1.00 89.62 84 LEU A C 1
ATOM 722 O O . LEU A 1 84 ? 12.716 -23.879 21.419 1.00 89.62 84 LEU A O 1
ATOM 726 N N . ALA A 1 85 ? 10.684 -23.010 21.753 1.00 87.00 85 ALA A N 1
ATOM 727 C CA . ALA A 1 85 ? 10.177 -24.150 22.500 1.00 87.00 85 ALA A CA 1
ATOM 728 C C . ALA A 1 85 ? 9.648 -25.255 21.576 1.00 87.00 85 ALA A C 1
ATOM 730 O O . ALA A 1 85 ? 8.565 -25.112 21.005 1.00 87.00 85 ALA A O 1
ATOM 731 N N . GLY A 1 86 ? 10.370 -26.378 21.502 1.00 85.06 86 GLY A N 1
ATOM 732 C CA . GLY A 1 86 ? 9.900 -27.683 21.011 1.00 85.06 86 GLY A CA 1
ATOM 733 C C . GLY A 1 86 ? 8.920 -27.624 19.831 1.00 85.06 86 GLY A C 1
ATOM 734 O O . GLY A 1 86 ? 9.265 -27.171 18.744 1.00 85.06 86 GLY A O 1
ATOM 735 N N . LYS A 1 87 ? 7.666 -28.046 20.062 1.00 83.69 87 LYS A N 1
ATOM 736 C CA . LYS A 1 87 ? 6.592 -28.099 19.044 1.00 83.69 87 LYS A CA 1
ATOM 737 C C . LYS A 1 87 ? 6.201 -26.739 18.441 1.00 83.69 87 LYS A C 1
ATOM 739 O O . LYS A 1 87 ? 5.580 -26.707 17.387 1.00 83.69 87 LYS A O 1
ATOM 744 N N . SER A 1 88 ? 6.542 -25.634 19.100 1.00 87.94 88 SER A N 1
ATOM 745 C CA . SER A 1 88 ? 6.306 -24.261 18.628 1.00 87.94 88 SER A CA 1
ATOM 746 C C . SER A 1 88 ? 7.567 -23.604 18.056 1.00 87.94 88 SER A C 1
ATOM 748 O O . SER A 1 88 ? 7.573 -22.403 17.803 1.00 87.94 88 SER A O 1
ATOM 750 N N . PHE A 1 89 ? 8.655 -24.357 17.864 1.00 91.50 89 PHE A N 1
ATOM 751 C CA . PHE A 1 89 ? 9.912 -23.797 17.385 1.00 91.50 89 PHE A CA 1
ATOM 752 C C . PHE A 1 89 ? 9.716 -23.016 16.077 1.00 91.50 89 PHE A C 1
ATOM 754 O O . PHE A 1 89 ? 9.174 -23.511 15.089 1.00 91.50 89 PHE A O 1
ATOM 761 N N . GLY A 1 90 ? 10.159 -21.763 16.079 1.00 89.94 90 GLY A N 1
ATOM 762 C CA . GLY A 1 90 ? 10.069 -20.868 14.940 1.00 89.94 90 GLY A CA 1
ATOM 763 C C . GLY A 1 90 ? 8.696 -20.237 14.704 1.00 89.94 90 GLY A C 1
ATOM 764 O O . GLY A 1 90 ? 8.576 -19.510 13.721 1.00 89.94 90 GLY A O 1
ATOM 765 N N . SER A 1 91 ? 7.681 -20.452 15.550 1.00 93.00 91 SER A N 1
ATOM 766 C CA . SER A 1 91 ? 6.385 -19.762 15.437 1.00 93.00 91 SER A CA 1
ATOM 767 C C . SER A 1 91 ? 6.437 -18.356 16.035 1.00 93.00 91 SER A C 1
ATOM 769 O O . SER A 1 91 ? 7.109 -18.136 17.043 1.00 93.00 91 SER A O 1
ATOM 771 N N . LEU A 1 92 ? 5.709 -17.400 15.451 1.00 94.25 92 LEU A N 1
ATOM 772 C CA . LEU A 1 92 ? 5.589 -16.048 16.003 1.00 94.25 92 LEU A CA 1
ATOM 773 C C . LEU A 1 92 ? 4.968 -16.084 17.410 1.00 94.25 92 LEU A C 1
ATOM 775 O O . LEU A 1 92 ? 3.901 -16.659 17.611 1.00 94.25 92 LEU A O 1
ATOM 779 N N . ILE A 1 93 ? 5.617 -15.433 18.372 1.00 92.56 93 ILE A N 1
ATOM 780 C CA . ILE A 1 93 ? 5.119 -15.302 19.740 1.00 92.56 93 ILE A CA 1
ATOM 781 C C . ILE A 1 93 ? 4.082 -14.181 19.787 1.00 92.56 93 ILE A C 1
ATOM 783 O O . ILE A 1 93 ? 4.378 -13.019 19.475 1.00 92.56 93 ILE A O 1
ATOM 787 N N . THR A 1 94 ? 2.868 -14.539 20.208 1.00 89.12 94 THR A N 1
ATOM 788 C CA . THR A 1 94 ? 1.708 -13.640 20.250 1.00 89.12 94 THR A CA 1
ATOM 789 C C . THR A 1 94 ? 1.237 -13.296 21.664 1.00 89.12 94 THR A C 1
ATOM 791 O O . THR A 1 94 ? 0.120 -12.815 21.838 1.00 89.12 94 THR A O 1
ATOM 794 N N . ASN A 1 95 ? 2.068 -13.528 22.679 1.00 89.00 95 ASN A N 1
ATOM 795 C CA . ASN A 1 95 ? 1.798 -13.215 24.080 1.00 89.00 95 ASN A CA 1
ATOM 796 C C . ASN A 1 95 ? 3.020 -12.574 24.756 1.00 89.00 95 ASN A C 1
ATOM 798 O O . ASN A 1 95 ? 4.166 -12.825 24.389 1.00 89.00 95 ASN A O 1
ATOM 802 N N . TYR A 1 96 ? 2.772 -11.729 25.755 1.00 90.44 96 TYR A N 1
ATOM 803 C CA . TYR A 1 96 ? 3.823 -11.187 26.617 1.00 90.44 96 TYR A CA 1
ATOM 804 C C . TYR A 1 96 ? 4.287 -12.225 27.653 1.00 90.44 96 TYR A C 1
ATOM 806 O O . TYR A 1 96 ? 3.532 -13.152 27.947 1.00 90.44 96 TYR A O 1
ATOM 814 N N . PRO A 1 97 ? 5.516 -12.102 28.196 1.00 87.25 97 PRO A N 1
ATOM 815 C CA . PRO A 1 97 ? 6.464 -10.985 28.050 1.00 87.25 97 PRO A CA 1
ATOM 816 C C . PRO A 1 97 ? 7.288 -10.996 26.751 1.00 87.25 97 PRO A C 1
ATOM 818 O O . PRO A 1 97 ? 7.886 -9.985 26.389 1.00 87.25 97 PRO A O 1
ATOM 821 N N . PHE A 1 98 ? 7.274 -12.096 25.999 1.00 86.44 98 PHE A N 1
ATOM 822 C CA . PHE A 1 98 ? 8.060 -12.262 24.768 1.00 86.44 98 PHE A CA 1
ATOM 823 C C . PHE A 1 98 ? 7.316 -11.795 23.502 1.00 86.44 98 PHE A C 1
ATOM 825 O O . PHE A 1 98 ? 7.597 -12.248 22.394 1.00 86.44 98 PHE A O 1
ATOM 832 N N . GLY A 1 99 ? 6.361 -10.876 23.668 1.00 81.44 99 GLY A N 1
ATOM 833 C CA . GLY A 1 99 ? 5.435 -10.451 22.625 1.00 81.44 99 GLY A CA 1
ATOM 834 C C . GLY A 1 99 ? 6.093 -9.646 21.502 1.00 81.44 99 GLY A C 1
ATOM 835 O O . GLY A 1 99 ? 6.985 -8.816 21.716 1.00 81.44 99 GLY A O 1
ATOM 836 N N . SER A 1 100 ? 5.592 -9.865 20.288 1.00 82.75 100 SER A N 1
ATOM 837 C CA . SER A 1 100 ? 6.026 -9.195 19.059 1.00 82.75 100 SER A CA 1
ATOM 838 C C . SER A 1 100 ? 5.376 -7.817 18.909 1.00 82.75 100 SER A C 1
ATOM 840 O O . SER A 1 100 ? 4.309 -7.693 18.321 1.00 82.75 100 SER A O 1
ATOM 842 N N . SER A 1 101 ? 5.992 -6.767 19.448 1.00 91.56 101 SER A N 1
ATOM 843 C CA . SER A 1 101 ? 5.537 -5.375 19.277 1.00 91.56 101 SER A CA 1
ATOM 844 C C . SER A 1 101 ? 6.659 -4.487 18.729 1.00 91.56 101 SER A C 1
ATOM 846 O O . SER A 1 101 ? 7.746 -4.967 18.410 1.00 91.56 101 SER A O 1
ATOM 848 N N . PHE A 1 102 ? 6.411 -3.194 18.566 1.00 93.00 102 PHE A N 1
ATOM 849 C CA . PHE A 1 102 ? 7.429 -2.266 18.085 1.00 93.00 102 PHE A CA 1
ATOM 850 C C . PHE A 1 102 ? 8.487 -1.959 19.158 1.00 93.00 102 PHE A C 1
ATOM 852 O O . PHE A 1 102 ? 8.286 -2.180 20.351 1.00 93.00 102 PHE A O 1
ATOM 859 N N . ILE A 1 103 ? 9.639 -1.462 18.712 1.00 93.75 103 ILE A N 1
ATOM 860 C CA . ILE A 1 103 ? 10.740 -0.991 19.559 1.00 93.75 103 ILE A CA 1
ATOM 861 C C . ILE A 1 103 ? 11.193 0.391 19.097 1.00 93.75 103 ILE A C 1
ATOM 863 O O . ILE A 1 103 ? 11.113 0.718 17.911 1.00 93.75 103 ILE A O 1
ATOM 867 N N . PHE A 1 104 ? 11.711 1.191 20.017 1.00 94.88 104 PHE A N 1
ATOM 868 C CA . PHE A 1 104 ? 12.241 2.516 19.741 1.00 94.88 104 PHE A CA 1
ATOM 869 C C . PHE A 1 104 ? 13.682 2.441 19.239 1.00 94.88 104 PHE A C 1
ATOM 871 O O . PHE A 1 104 ? 14.469 1.575 19.624 1.00 94.88 104 PHE A O 1
ATOM 878 N N . ARG A 1 105 ? 14.042 3.374 18.356 1.00 94.50 105 ARG A N 1
ATOM 879 C CA . ARG A 1 105 ? 15.435 3.620 17.972 1.00 94.50 105 ARG A CA 1
ATOM 880 C C . ARG A 1 105 ? 16.182 4.371 19.072 1.00 94.50 105 ARG A C 1
ATOM 882 O O . ARG A 1 105 ? 17.374 4.137 19.241 1.00 94.50 105 ARG A O 1
ATOM 889 N N . ASN A 1 106 ? 15.491 5.266 19.775 1.00 94.88 106 ASN A N 1
ATOM 890 C CA . ASN A 1 106 ? 16.035 6.006 20.903 1.00 94.88 106 ASN A CA 1
ATOM 891 C C . ASN A 1 106 ? 16.208 5.065 22.106 1.00 94.88 106 ASN A C 1
ATOM 893 O O . ASN A 1 106 ? 15.256 4.412 22.541 1.00 94.88 106 ASN A O 1
ATOM 897 N N . THR A 1 107 ? 17.429 4.982 22.627 1.00 95.06 107 THR A N 1
ATOM 898 C CA . THR A 1 107 ? 17.811 4.049 23.692 1.00 95.06 107 THR A CA 1
ATOM 899 C C . THR A 1 107 ? 17.125 4.363 25.017 1.00 95.06 107 THR A C 1
ATOM 901 O O . THR A 1 107 ? 16.732 3.434 25.718 1.00 95.06 107 THR A O 1
ATOM 904 N N . THR A 1 108 ? 16.902 5.640 25.340 1.00 95.31 108 THR A N 1
ATOM 905 C CA . THR A 1 108 ? 16.247 6.049 26.596 1.00 95.31 108 THR A CA 1
ATOM 906 C C . THR A 1 108 ? 14.762 5.690 26.598 1.00 95.31 108 THR A C 1
ATOM 908 O O . THR A 1 108 ? 14.243 5.165 27.583 1.00 95.31 108 THR A O 1
ATOM 911 N N . LEU A 1 109 ? 14.074 5.896 25.472 1.00 93.62 109 LEU A N 1
ATOM 912 C CA . LEU A 1 109 ? 12.688 5.458 25.291 1.00 93.62 109 LEU A CA 1
ATOM 913 C C . LEU A 1 109 ? 12.573 3.936 25.309 1.00 93.62 109 LEU A C 1
ATOM 915 O O . LEU A 1 109 ? 11.656 3.398 25.926 1.00 93.62 109 LEU A O 1
ATOM 919 N N . GLN A 1 110 ? 13.520 3.229 24.687 1.00 95.00 110 GLN A N 1
ATOM 920 C CA . GLN A 1 110 ? 13.528 1.770 24.724 1.00 95.00 110 GLN A CA 1
ATOM 921 C C . GLN A 1 110 ? 13.765 1.230 26.141 1.00 95.00 110 GLN A C 1
ATOM 923 O O . GLN A 1 110 ? 13.119 0.257 26.525 1.00 95.00 110 GLN A O 1
ATOM 928 N N . ALA A 1 111 ? 14.649 1.857 26.922 1.00 95.62 111 ALA A N 1
ATOM 929 C CA . ALA A 1 111 ? 14.877 1.505 28.320 1.00 95.62 111 ALA A CA 1
ATOM 930 C C . ALA A 1 111 ? 13.605 1.694 29.159 1.00 95.62 111 ALA A C 1
ATOM 932 O O . ALA A 1 111 ? 13.170 0.740 29.799 1.00 95.62 111 ALA A O 1
ATOM 933 N N . ARG A 1 112 ? 12.935 2.854 29.052 1.00 93.88 112 ARG A N 1
ATOM 934 C CA . ARG A 1 112 ? 11.636 3.097 29.711 1.00 93.88 112 ARG A CA 1
ATOM 935 C C . ARG A 1 112 ? 10.574 2.077 29.298 1.00 93.88 112 ARG A C 1
ATOM 937 O O . ARG A 1 112 ? 9.835 1.569 30.132 1.00 93.88 112 ARG A O 1
ATOM 944 N N . ASN A 1 113 ? 10.529 1.719 28.015 1.00 94.38 113 ASN A N 1
ATOM 945 C CA . ASN A 1 113 ? 9.613 0.699 27.509 1.00 94.38 113 ASN A CA 1
ATOM 946 C C . ASN A 1 113 ? 9.898 -0.705 28.082 1.00 94.38 113 ASN A C 1
ATOM 948 O O . ASN A 1 113 ? 8.961 -1.477 28.290 1.00 94.38 113 ASN A O 1
ATOM 952 N N . ASN A 1 114 ? 11.170 -1.052 28.301 1.00 94.44 114 ASN A N 1
ATOM 953 C CA . ASN A 1 114 ? 11.579 -2.324 28.904 1.00 94.44 114 ASN A CA 1
ATOM 954 C C . ASN A 1 114 ? 11.312 -2.354 30.418 1.00 94.44 114 ASN A C 1
ATOM 956 O O . ASN A 1 114 ? 10.908 -3.392 30.942 1.00 94.44 114 ASN A O 1
ATOM 960 N N . GLU A 1 115 ? 11.503 -1.227 31.107 1.00 94.44 115 GLU A N 1
ATOM 961 C CA . GLU A 1 115 ? 11.135 -1.068 32.518 1.00 94.44 115 GLU A CA 1
ATOM 962 C C . GLU A 1 115 ? 9.624 -1.248 32.688 1.00 94.44 115 GLU A C 1
ATOM 964 O O . GLU A 1 115 ? 9.197 -2.123 33.432 1.00 94.44 115 GLU A O 1
ATOM 969 N N . ALA A 1 116 ? 8.811 -0.558 31.880 1.00 94.38 116 ALA A N 1
ATOM 970 C CA . ALA A 1 116 ? 7.357 -0.717 31.891 1.00 94.38 116 ALA A CA 1
ATOM 971 C C . ALA A 1 116 ? 6.903 -2.158 31.594 1.00 94.38 116 ALA A C 1
ATOM 973 O O . ALA A 1 116 ? 5.966 -2.654 32.218 1.00 94.38 116 ALA A O 1
ATOM 974 N N . LEU A 1 117 ? 7.573 -2.861 30.671 1.00 94.69 117 LEU A N 1
ATOM 975 C CA . LEU A 1 117 ? 7.301 -4.280 30.419 1.00 94.69 117 LEU A CA 1
ATOM 976 C C . LEU A 1 117 ? 7.582 -5.134 31.664 1.00 94.69 117 LEU A C 1
ATOM 978 O O . LEU A 1 117 ? 6.801 -6.027 31.991 1.00 94.69 117 LEU A O 1
ATOM 982 N N . THR A 1 118 ? 8.693 -4.864 32.347 1.00 94.31 118 THR A N 1
ATOM 983 C CA . THR A 1 118 ? 9.094 -5.581 33.562 1.00 94.31 118 THR A CA 1
ATOM 984 C C . THR A 1 118 ? 8.097 -5.315 34.687 1.00 94.31 118 THR A C 1
ATOM 986 O O . THR A 1 118 ? 7.568 -6.260 35.273 1.00 94.31 118 THR A O 1
ATOM 989 N N . ASP A 1 119 ? 7.761 -4.049 34.919 1.00 93.75 119 ASP A N 1
ATOM 990 C CA . ASP A 1 119 ? 6.831 -3.610 35.956 1.00 93.75 119 ASP A CA 1
ATOM 991 C C . ASP A 1 119 ? 5.425 -4.177 35.729 1.00 93.75 119 ASP A C 1
ATOM 993 O O . ASP A 1 119 ? 4.830 -4.744 36.646 1.00 93.75 119 ASP A O 1
ATOM 997 N N . CYS A 1 120 ? 4.897 -4.085 34.503 1.00 94.25 120 CYS A N 1
ATOM 998 C CA . CYS A 1 120 ? 3.532 -4.501 34.181 1.00 94.25 120 CYS A CA 1
ATOM 999 C C . CYS A 1 120 ? 3.361 -6.012 33.968 1.00 94.25 120 CYS A C 1
ATOM 1001 O O . CYS A 1 120 ? 2.328 -6.553 34.354 1.00 94.25 120 CYS A O 1
ATOM 1003 N N . CYS A 1 121 ? 4.307 -6.687 33.303 1.00 93.19 121 CYS A N 1
ATOM 1004 C CA . CYS A 1 121 ? 4.124 -8.074 32.851 1.00 93.19 121 CYS A CA 1
ATOM 1005 C C . CYS A 1 121 ? 4.967 -9.113 33.597 1.00 93.19 121 CYS A C 1
ATOM 1007 O O . CYS A 1 121 ? 4.629 -10.291 33.526 1.00 93.19 121 CYS A O 1
ATOM 1009 N N . MET A 1 122 ? 6.059 -8.721 34.264 1.00 93.56 122 MET A N 1
ATOM 1010 C CA . MET A 1 122 ? 6.929 -9.667 34.985 1.00 93.56 122 MET A CA 1
ATOM 1011 C C . MET A 1 122 ? 6.824 -9.534 36.506 1.00 93.56 122 MET A C 1
ATOM 1013 O O . MET A 1 122 ? 6.902 -10.533 37.214 1.00 93.56 122 MET A O 1
ATOM 1017 N N . ARG A 1 123 ? 6.679 -8.307 37.021 1.00 92.62 123 ARG A N 1
ATOM 1018 C CA . ARG A 1 123 ? 6.660 -8.001 38.462 1.00 92.62 123 ARG A CA 1
ATOM 1019 C C . ARG A 1 123 ? 5.265 -7.701 39.011 1.00 92.62 123 ARG A C 1
ATOM 1021 O O . ARG A 1 123 ? 5.093 -7.656 40.224 1.00 92.62 123 ARG A O 1
ATOM 1028 N N . SER A 1 124 ? 4.275 -7.518 38.141 1.00 91.44 124 SER A N 1
ATOM 1029 C CA . SER A 1 124 ? 2.865 -7.390 38.511 1.00 91.44 124 SER A CA 1
ATOM 1030 C C . SER A 1 124 ? 1.975 -8.214 37.578 1.00 91.44 124 SER A C 1
ATOM 1032 O O . SER A 1 124 ? 2.408 -8.677 36.525 1.00 91.44 124 SER A O 1
ATOM 1034 N N . SER A 1 125 ? 0.713 -8.401 37.963 1.00 89.56 125 SER A N 1
ATOM 1035 C CA . SER A 1 125 ? -0.310 -9.090 37.165 1.00 89.56 125 SER A CA 1
ATOM 1036 C C . SER A 1 125 ? -1.056 -8.158 36.193 1.00 89.56 125 SER A C 1
ATOM 1038 O O . SER A 1 125 ? -2.078 -8.538 35.624 1.00 89.56 125 SER A O 1
ATOM 1040 N N . LEU A 1 126 ? -0.559 -6.934 35.968 1.00 93.56 126 LEU A N 1
ATOM 1041 C CA . LEU A 1 126 ? -1.227 -5.878 35.192 1.00 93.56 126 LEU A CA 1
ATOM 1042 C C . LEU A 1 126 ? -0.794 -5.829 33.718 1.00 93.56 126 LEU A C 1
ATOM 1044 O O . LEU A 1 126 ? -0.878 -4.784 33.069 1.00 93.56 126 LEU A O 1
ATOM 1048 N N . CYS A 1 127 ? -0.366 -6.959 33.153 1.00 93.25 127 CYS A N 1
ATOM 1049 C CA . CYS A 1 127 ? 0.167 -7.004 31.791 1.00 93.25 127 CYS A CA 1
ATOM 1050 C C . CYS A 1 127 ? -0.847 -6.508 30.745 1.00 93.25 127 CYS A C 1
ATOM 1052 O O . CYS A 1 127 ? -0.468 -5.897 29.748 1.00 93.25 127 CYS A O 1
ATOM 1054 N N . SER A 1 128 ? -2.148 -6.680 31.000 1.00 93.75 128 SER A N 1
ATOM 1055 C CA . SER A 1 128 ? -3.228 -6.175 30.144 1.00 93.75 128 SER A CA 1
ATOM 1056 C C . SER A 1 128 ? -3.153 -4.663 29.883 1.00 93.75 128 SER A C 1
ATOM 1058 O O . SER A 1 128 ? -3.490 -4.227 28.782 1.00 93.75 128 SER A O 1
ATOM 1060 N N . LEU A 1 129 ? -2.661 -3.859 30.835 1.00 94.25 129 LEU A N 1
ATOM 1061 C CA . LEU A 1 129 ? -2.439 -2.420 30.638 1.00 94.25 129 LEU A CA 1
ATOM 1062 C C . LEU A 1 129 ? -1.307 -2.157 29.641 1.00 94.25 129 LEU A C 1
ATOM 1064 O O . LEU A 1 129 ? -1.433 -1.298 28.768 1.00 94.25 129 LEU A O 1
ATOM 1068 N N . TYR A 1 130 ? -0.236 -2.945 29.716 1.00 94.25 130 TYR A N 1
ATOM 1069 C CA . TYR A 1 130 ? 0.861 -2.880 28.756 1.00 94.25 130 TYR A CA 1
ATOM 1070 C C . TYR A 1 130 ? 0.402 -3.258 27.347 1.00 94.25 130 TYR A C 1
ATOM 1072 O O . TYR A 1 130 ? 0.666 -2.511 26.405 1.00 94.25 130 TYR A O 1
ATOM 1080 N N . LEU A 1 131 ? -0.375 -4.341 27.203 1.00 93.56 131 LEU A N 1
ATOM 1081 C CA . LEU A 1 131 ? -0.949 -4.746 25.911 1.00 93.56 131 LEU A CA 1
ATOM 1082 C C . LEU A 1 131 ? -1.793 -3.636 25.271 1.00 93.56 131 LEU A C 1
ATOM 1084 O O . LEU A 1 131 ? -1.758 -3.475 24.054 1.00 93.56 131 LEU A O 1
ATOM 1088 N N . LYS A 1 132 ? -2.535 -2.860 26.071 1.00 93.75 132 LYS A N 1
ATOM 1089 C CA . LYS A 1 132 ? -3.352 -1.748 25.563 1.00 93.75 132 LYS A CA 1
ATOM 1090 C C . LYS A 1 132 ? -2.520 -0.622 24.950 1.00 93.75 132 LYS A C 1
ATOM 1092 O O . LYS A 1 132 ? -3.025 0.047 24.064 1.00 93.75 132 LYS A O 1
ATOM 1097 N N . LYS A 1 133 ? -1.281 -0.396 25.404 1.00 93.69 133 LYS A N 1
ATOM 1098 C CA . LYS A 1 133 ? -0.371 0.648 24.879 1.00 93.69 133 LYS A CA 1
ATOM 1099 C C . LYS A 1 133 ? 0.623 0.115 23.849 1.00 93.69 133 LYS A C 1
ATOM 1101 O O . LYS A 1 133 ? 1.111 0.865 23.003 1.00 93.69 133 LYS A O 1
ATOM 1106 N N . ARG A 1 134 ? 0.934 -1.177 23.931 1.00 92.88 134 ARG A N 1
ATOM 1107 C CA . ARG A 1 134 ? 1.840 -1.924 23.057 1.00 92.88 134 ARG A CA 1
ATOM 1108 C C . ARG A 1 134 ? 1.124 -3.187 22.585 1.00 92.88 134 ARG A C 1
ATOM 1110 O O . ARG A 1 134 ? 1.399 -4.279 23.079 1.00 92.88 134 ARG A O 1
ATOM 1117 N N . PRO A 1 135 ? 0.169 -3.077 21.654 1.00 91.69 135 PRO A N 1
ATOM 1118 C CA . PRO A 1 135 ? -0.490 -4.262 21.144 1.00 91.69 135 PRO A CA 1
ATOM 1119 C C . PRO A 1 135 ? 0.506 -5.111 20.357 1.00 91.69 135 PRO A C 1
ATOM 1121 O O . PRO A 1 135 ? 1.501 -4.637 19.790 1.00 91.69 135 PRO A O 1
ATOM 1124 N N . ILE A 1 136 ? 0.230 -6.407 20.360 1.00 90.00 136 ILE A N 1
ATOM 1125 C CA . ILE A 1 136 ? 1.062 -7.401 19.702 1.00 90.00 136 ILE A CA 1
ATOM 1126 C C . ILE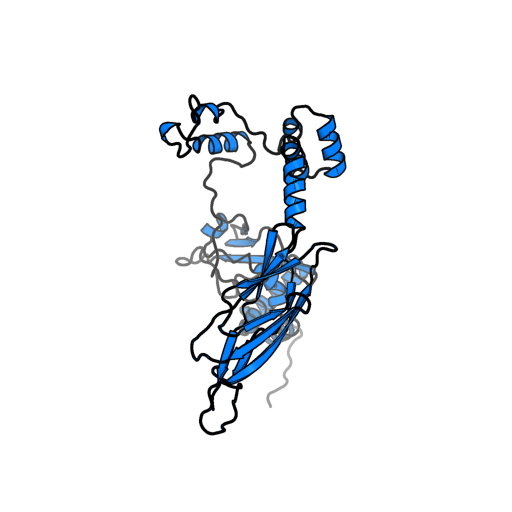 A 1 136 ? 0.715 -7.415 18.217 1.00 90.00 136 ILE A C 1
ATOM 1128 O O . ILE A 1 136 ? -0.446 -7.550 17.831 1.00 90.00 136 ILE A O 1
ATOM 1132 N N . ASN A 1 137 ? 1.739 -7.312 17.379 1.00 88.06 137 ASN A N 1
ATOM 1133 C CA . ASN A 1 137 ? 1.621 -7.489 15.947 1.00 88.06 137 ASN A CA 1
ATOM 1134 C C . ASN A 1 137 ? 1.429 -8.981 15.649 1.00 88.06 137 ASN A C 1
ATOM 1136 O O . ASN A 1 137 ? 2.334 -9.795 15.841 1.00 88.06 137 ASN A O 1
ATOM 1140 N N . LYS A 1 138 ? 0.218 -9.338 15.224 1.00 87.50 138 LYS A N 1
ATOM 1141 C CA . LYS A 1 138 ? -0.114 -10.687 14.761 1.00 87.50 138 LYS A CA 1
ATOM 1142 C C . LYS A 1 138 ? 0.321 -10.845 13.304 1.00 87.50 138 LYS A C 1
ATOM 1144 O O . LYS A 1 138 ? 0.403 -9.866 12.570 1.00 87.50 138 LYS A O 1
ATOM 1149 N N . CYS A 1 139 ? 0.520 -12.082 12.856 1.00 90.12 139 CYS A N 1
ATOM 1150 C CA . CYS A 1 139 ? 0.883 -12.344 11.461 1.00 90.12 139 CYS A CA 1
ATOM 1151 C C . CYS A 1 139 ? -0.312 -12.367 10.485 1.00 90.12 139 CYS A C 1
ATOM 1153 O O . CYS A 1 139 ? -0.157 -12.705 9.312 1.00 90.12 139 CYS A O 1
ATOM 1155 N N . VAL A 1 140 ? -1.514 -12.010 10.952 1.00 89.44 140 VAL A N 1
ATOM 1156 C CA . VAL A 1 140 ? -2.720 -11.938 10.116 1.00 89.44 140 VAL A CA 1
ATOM 1157 C C . VAL A 1 140 ? -2.501 -10.910 9.006 1.00 89.44 140 VAL A C 1
ATOM 1159 O O . VAL A 1 140 ? -2.138 -9.769 9.273 1.00 89.44 140 VAL A O 1
ATOM 1162 N N . GLY A 1 141 ? -2.687 -11.324 7.752 1.00 86.88 141 GLY A N 1
ATOM 1163 C CA . GLY A 1 141 ? -2.443 -10.478 6.581 1.00 86.88 141 GLY A CA 1
ATOM 1164 C C . GLY A 1 141 ? -0.977 -10.397 6.138 1.00 86.88 141 GLY A C 1
ATOM 1165 O O . GLY A 1 141 ? -0.681 -9.707 5.160 1.00 86.88 141 GLY A O 1
ATOM 1166 N N . TYR A 1 142 ? -0.049 -11.103 6.801 1.00 89.31 142 TYR A N 1
ATOM 1167 C CA . TYR A 1 142 ? 1.322 -11.212 6.314 1.00 89.31 142 TYR A CA 1
ATOM 1168 C C . TYR A 1 142 ? 1.340 -11.875 4.932 1.00 89.31 142 TYR A C 1
ATOM 1170 O O . TYR A 1 142 ? 0.965 -13.034 4.764 1.00 89.31 142 TYR A O 1
ATOM 1178 N N . LYS A 1 143 ? 1.831 -11.133 3.938 1.00 87.50 143 LYS A N 1
ATOM 1179 C CA . LYS A 1 143 ? 2.129 -11.651 2.603 1.00 87.50 143 LYS A CA 1
ATOM 1180 C C . LYS A 1 143 ? 3.641 -11.754 2.458 1.00 87.50 143 LYS A C 1
ATOM 1182 O O . LYS A 1 143 ? 4.352 -10.745 2.566 1.00 87.50 143 LYS A O 1
ATOM 1187 N N . ALA A 1 144 ? 4.120 -12.977 2.233 1.00 84.06 144 ALA A N 1
ATOM 1188 C CA . ALA A 1 144 ? 5.523 -13.225 1.944 1.00 84.06 144 ALA A CA 1
ATOM 1189 C C . ALA A 1 144 ? 5.927 -12.445 0.682 1.00 84.06 144 ALA A C 1
ATOM 1191 O O . ALA A 1 144 ? 5.142 -12.389 -0.271 1.00 84.06 144 ALA A O 1
ATOM 1192 N N . PRO A 1 145 ? 7.124 -11.830 0.648 1.00 76.56 145 PRO A N 1
ATOM 1193 C CA . PRO A 1 145 ? 7.605 -11.222 -0.579 1.00 76.56 145 PRO A CA 1
ATOM 1194 C C . PRO A 1 145 ? 7.670 -12.307 -1.651 1.00 76.56 145 PRO A C 1
ATOM 1196 O O . PRO A 1 145 ? 8.216 -13.389 -1.414 1.00 76.56 145 PRO A O 1
ATOM 1199 N N . ARG A 1 146 ? 7.095 -12.028 -2.825 1.00 66.19 146 ARG A N 1
ATOM 1200 C CA . ARG A 1 146 ? 7.257 -12.910 -3.979 1.00 66.19 146 ARG A CA 1
ATOM 1201 C C . ARG A 1 146 ? 8.756 -12.991 -4.247 1.00 66.19 146 ARG A C 1
ATOM 1203 O O . ARG A 1 146 ? 9.394 -11.968 -4.494 1.00 66.19 146 ARG A O 1
ATOM 1210 N N . LYS A 1 147 ? 9.336 -14.190 -4.140 1.00 56.12 147 LYS A N 1
ATOM 1211 C CA . LYS A 1 147 ? 10.650 -14.426 -4.729 1.00 56.12 147 LYS A CA 1
ATOM 1212 C C . LYS A 1 147 ? 10.439 -14.213 -6.220 1.00 56.12 147 LYS A C 1
ATOM 1214 O O . LYS A 1 147 ? 9.747 -15.015 -6.838 1.00 56.12 147 LYS A O 1
ATOM 1219 N N . ALA A 1 148 ? 10.976 -13.131 -6.774 1.00 48.78 148 ALA A N 1
ATOM 1220 C CA . ALA A 1 148 ? 11.238 -13.108 -8.200 1.00 48.78 148 ALA A CA 1
ATOM 1221 C C . ALA A 1 148 ? 12.182 -14.289 -8.439 1.00 48.78 148 ALA A C 1
ATOM 1223 O O . ALA A 1 148 ? 13.330 -14.281 -7.994 1.00 48.78 148 ALA A O 1
ATOM 1224 N N . TRP A 1 149 ? 11.637 -15.377 -8.971 1.00 45.62 149 TRP A N 1
ATOM 1225 C CA . TRP A 1 149 ? 12.388 -16.581 -9.282 1.00 45.62 149 TRP A CA 1
ATOM 1226 C C . TRP A 1 149 ? 13.000 -16.369 -10.661 1.00 45.62 149 TRP A C 1
ATOM 1228 O O . TRP A 1 149 ? 12.610 -16.999 -11.631 1.00 45.62 149 TRP A O 1
ATOM 1238 N N . PHE A 1 150 ? 13.892 -15.386 -10.752 1.00 34.06 150 PHE A N 1
ATOM 1239 C CA . PHE A 1 150 ? 14.629 -15.116 -11.970 1.00 34.06 150 PHE A CA 1
ATOM 1240 C C . PHE A 1 150 ? 16.113 -15.235 -11.670 1.00 34.06 150 PHE A C 1
ATOM 1242 O O . PHE A 1 150 ? 16.658 -14.560 -10.796 1.00 34.06 150 PHE A O 1
ATOM 1249 N N . TRP A 1 151 ? 16.754 -16.134 -12.405 1.00 39.62 151 TRP A N 1
ATOM 1250 C CA . TRP A 1 151 ? 18.147 -15.975 -12.777 1.00 39.62 151 TRP A CA 1
ATOM 1251 C C . TRP A 1 151 ? 18.284 -14.595 -13.420 1.00 39.62 151 TRP A C 1
ATOM 1253 O O . TRP A 1 151 ? 17.770 -14.368 -14.510 1.00 39.62 151 TRP A O 1
ATOM 1263 N N . GLY A 1 152 ? 18.876 -13.649 -12.701 1.00 40.03 152 GLY A N 1
ATOM 1264 C CA . GLY A 1 152 ? 18.945 -12.267 -13.154 1.00 40.03 152 GLY A CA 1
ATOM 1265 C C . GLY A 1 152 ? 18.995 -11.321 -11.974 1.00 40.03 152 GLY A C 1
ATOM 1266 O O . GLY A 1 152 ? 17.973 -10.895 -11.443 1.00 40.03 152 GLY A O 1
ATOM 1267 N N . ASP A 1 153 ? 20.209 -10.980 -11.566 1.00 40.09 153 ASP A N 1
ATOM 1268 C CA . ASP A 1 153 ? 20.415 -9.680 -10.950 1.00 40.09 153 ASP A CA 1
ATOM 1269 C C . ASP A 1 153 ? 19.951 -8.610 -11.977 1.00 40.09 153 ASP A C 1
ATOM 1271 O O . ASP A 1 153 ? 20.450 -8.640 -13.107 1.00 40.09 153 ASP A O 1
ATOM 1275 N N . PRO A 1 154 ? 18.981 -7.719 -11.678 1.00 48.59 154 PRO A N 1
ATOM 1276 C CA . PRO A 1 154 ? 18.263 -6.908 -12.678 1.00 48.59 154 PRO A CA 1
ATOM 1277 C C . PRO A 1 154 ? 19.081 -5.783 -13.332 1.00 48.59 154 PRO A C 1
ATOM 1279 O O . PRO A 1 154 ? 18.511 -4.877 -13.933 1.00 48.59 154 PRO A O 1
ATOM 1282 N N . HIS A 1 155 ? 20.404 -5.795 -13.200 1.00 54.09 155 HIS A N 1
ATOM 1283 C CA . HIS A 1 155 ? 21.261 -4.686 -13.613 1.00 54.09 155 HIS A CA 1
ATOM 1284 C C . HIS A 1 155 ? 21.871 -4.852 -15.011 1.00 54.09 155 HIS A C 1
ATOM 1286 O O . HIS A 1 155 ? 22.562 -3.941 -15.458 1.00 54.09 155 HIS A O 1
ATOM 1292 N N . ASN A 1 156 ? 21.640 -5.967 -15.719 1.00 55.53 156 ASN A N 1
ATOM 1293 C CA . ASN A 1 156 ? 22.225 -6.177 -17.047 1.00 55.53 156 ASN A CA 1
ATOM 1294 C C . ASN A 1 156 ? 21.166 -6.087 -18.174 1.00 55.53 156 ASN A C 1
ATOM 1296 O O . ASN A 1 156 ? 20.295 -6.961 -18.251 1.00 55.53 156 ASN A O 1
ATOM 1300 N N . PRO A 1 157 ? 21.258 -5.086 -19.075 1.00 58.59 157 PRO A N 1
ATOM 1301 C CA . PRO A 1 157 ? 20.295 -4.849 -20.152 1.00 58.59 157 PRO A CA 1
ATOM 1302 C C . PRO A 1 157 ? 20.138 -6.032 -21.117 1.00 58.59 157 PRO A C 1
ATOM 1304 O O . PRO A 1 157 ? 19.069 -6.218 -21.692 1.00 58.59 157 PRO A O 1
ATOM 1307 N N . LYS A 1 158 ? 21.153 -6.902 -21.216 1.00 62.19 158 LYS A N 1
ATOM 1308 C CA . LYS A 1 158 ? 21.123 -8.117 -22.045 1.00 62.19 158 LYS A CA 1
ATOM 1309 C C . LYS A 1 158 ? 19.963 -9.061 -21.701 1.00 62.19 158 LYS A C 1
ATOM 1311 O O . LYS A 1 158 ? 19.441 -9.732 -22.587 1.00 62.19 158 LYS A O 1
ATOM 1316 N N . TYR A 1 159 ? 19.537 -9.120 -20.438 1.00 61.25 159 TYR A N 1
ATOM 1317 C CA . TYR A 1 159 ? 18.446 -10.012 -20.028 1.00 61.25 159 TYR A CA 1
ATOM 1318 C C . TYR A 1 159 ? 17.066 -9.509 -20.460 1.00 61.25 159 TYR A C 1
ATOM 1320 O O . TYR A 1 159 ? 16.204 -10.333 -20.758 1.00 61.25 159 TYR A O 1
ATOM 1328 N N . PHE A 1 160 ? 16.856 -8.190 -20.546 1.00 59.66 160 PHE A N 1
ATOM 1329 C CA . PHE A 1 160 ? 15.609 -7.632 -21.081 1.00 59.66 160 PHE A CA 1
ATOM 1330 C C . PHE A 1 160 ? 15.474 -7.924 -22.574 1.00 59.66 160 PHE A C 1
ATOM 1332 O O . PHE A 1 160 ? 14.393 -8.302 -23.017 1.00 59.66 160 PHE A O 1
ATOM 1339 N N . THR A 1 161 ? 16.575 -7.837 -23.326 1.00 65.31 161 THR A N 1
ATOM 1340 C CA . THR A 1 161 ? 16.607 -8.220 -24.743 1.00 65.31 161 THR A CA 1
ATOM 1341 C C . THR A 1 161 ? 16.257 -9.694 -24.927 1.00 65.31 161 THR A C 1
ATOM 1343 O O . THR A 1 161 ? 15.364 -10.011 -25.703 1.00 65.31 161 THR A O 1
ATOM 1346 N N . ILE A 1 162 ? 16.888 -10.591 -24.158 1.00 66.88 162 ILE A N 1
ATOM 1347 C CA . ILE A 1 162 ? 16.603 -12.033 -24.226 1.00 66.88 162 ILE A CA 1
ATOM 1348 C C . ILE A 1 162 ? 15.144 -12.317 -23.854 1.00 66.88 162 ILE A C 1
ATOM 1350 O O . ILE A 1 162 ? 14.476 -13.071 -24.550 1.00 66.88 162 ILE A O 1
ATOM 1354 N N . PHE A 1 163 ? 14.626 -11.706 -22.784 1.00 69.75 163 PHE A N 1
ATOM 1355 C CA . PHE A 1 163 ? 13.230 -11.891 -22.393 1.00 69.75 163 PHE A CA 1
ATOM 1356 C C . PHE A 1 163 ? 12.265 -11.387 -23.469 1.00 69.75 163 PHE A C 1
ATOM 1358 O O . PHE A 1 163 ? 11.342 -12.111 -23.816 1.00 69.75 163 PHE A O 1
ATOM 1365 N N . GLY A 1 164 ? 12.485 -10.192 -24.028 1.00 69.25 164 GLY A N 1
ATOM 1366 C CA . GLY A 1 164 ? 11.660 -9.656 -25.114 1.00 69.25 164 GLY A CA 1
ATOM 1367 C C . GLY A 1 164 ? 11.677 -10.544 -26.360 1.00 69.25 164 GLY A C 1
ATOM 1368 O O . GLY A 1 164 ? 10.630 -10.788 -26.950 1.00 69.25 164 GLY A O 1
ATOM 1369 N N . GLN A 1 165 ? 12.836 -11.111 -26.704 1.00 72.75 165 GLN A N 1
ATOM 1370 C CA . GLN A 1 165 ? 12.972 -12.054 -27.818 1.00 72.75 165 GLN A CA 1
ATOM 1371 C C . GLN A 1 165 ? 12.186 -13.359 -27.609 1.00 72.75 165 GLN A C 1
ATOM 1373 O O . GLN A 1 165 ? 11.754 -13.952 -28.590 1.00 72.75 165 GLN A O 1
ATOM 1378 N N . LEU A 1 166 ? 11.927 -13.789 -26.365 1.00 75.31 166 LEU A N 1
ATOM 1379 C CA . LEU A 1 166 ? 11.083 -14.967 -26.099 1.00 75.31 166 LEU A CA 1
ATOM 1380 C C . LEU A 1 166 ? 9.602 -14.750 -26.454 1.00 75.31 166 LEU A C 1
ATOM 1382 O O . LEU A 1 166 ? 8.877 -15.727 -26.607 1.00 75.31 166 LEU A O 1
ATOM 1386 N N . TRP A 1 167 ? 9.151 -13.497 -26.569 1.00 76.00 167 TRP A N 1
ATOM 1387 C CA . TRP A 1 167 ? 7.792 -13.147 -27.005 1.00 76.00 167 TRP A CA 1
ATOM 1388 C C . TRP A 1 167 ? 7.698 -12.891 -28.515 1.00 76.00 167 TRP A C 1
ATOM 1390 O O . TRP A 1 167 ? 6.630 -12.535 -29.008 1.00 76.00 167 TRP A O 1
ATOM 1400 N N . MET A 1 168 ? 8.799 -13.049 -29.256 1.00 75.25 168 MET A N 1
ATOM 1401 C CA . MET A 1 168 ? 8.795 -12.926 -30.709 1.00 75.25 168 MET A CA 1
ATOM 1402 C C . MET A 1 168 ? 8.019 -14.099 -31.314 1.00 75.25 168 MET A C 1
ATOM 1404 O O . MET A 1 168 ? 8.342 -15.261 -31.074 1.00 75.25 168 MET A O 1
ATOM 1408 N N . ILE A 1 169 ? 6.978 -13.786 -32.079 1.00 77.94 169 ILE A N 1
ATOM 1409 C CA . ILE A 1 169 ? 6.127 -14.776 -32.742 1.00 77.94 169 ILE A CA 1
ATOM 1410 C C . ILE A 1 169 ? 6.645 -15.084 -34.148 1.00 77.94 169 ILE A C 1
ATOM 1412 O O . ILE A 1 169 ? 7.257 -14.230 -34.793 1.00 77.94 169 ILE A O 1
ATOM 1416 N N . ASN A 1 170 ? 6.363 -16.286 -34.650 1.00 79.88 170 ASN A N 1
ATOM 1417 C CA . ASN A 1 170 ? 6.616 -16.609 -36.051 1.00 79.88 170 ASN A CA 1
ATOM 1418 C C . ASN A 1 170 ? 5.529 -16.011 -36.951 1.00 79.88 170 ASN A C 1
ATOM 1420 O O . ASN A 1 170 ? 4.414 -15.735 -36.510 1.00 79.88 170 ASN A O 1
ATOM 1424 N N . ALA A 1 171 ? 5.826 -15.873 -38.246 1.00 78.38 171 ALA A N 1
ATOM 1425 C CA . ALA A 1 171 ? 4.858 -15.370 -39.222 1.00 78.38 171 ALA A CA 1
ATOM 1426 C C . ALA A 1 171 ? 3.571 -16.213 -39.292 1.00 78.38 171 ALA A C 1
ATOM 1428 O O . ALA A 1 171 ? 2.504 -15.658 -39.531 1.00 78.38 171 ALA A O 1
ATOM 1429 N N . SER A 1 172 ? 3.663 -17.524 -39.038 1.00 82.19 172 SER A N 1
ATOM 1430 C CA . SER A 1 172 ? 2.515 -18.440 -38.966 1.00 82.19 172 SER A CA 1
ATOM 1431 C C . SER A 1 172 ? 1.580 -18.165 -37.791 1.00 82.19 172 SER A C 1
ATOM 1433 O O . SER A 1 172 ? 0.401 -18.493 -37.864 1.00 82.19 172 SER A O 1
ATOM 1435 N N . ASP A 1 173 ? 2.112 -17.577 -36.721 1.00 82.69 173 ASP A N 1
ATOM 1436 C CA . ASP A 1 173 ? 1.401 -17.344 -35.464 1.00 82.69 173 ASP A CA 1
ATOM 1437 C C . ASP A 1 173 ? 0.893 -15.894 -35.379 1.00 82.69 173 ASP A C 1
ATOM 1439 O O . ASP A 1 173 ? 0.274 -15.495 -34.390 1.00 82.69 173 ASP A O 1
ATOM 1443 N N . SER A 1 174 ? 1.165 -15.086 -36.411 1.00 82.81 174 SER A N 1
ATOM 1444 C CA . SER A 1 174 ? 0.716 -13.704 -36.479 1.00 82.81 174 SER A CA 1
ATOM 1445 C C . SER A 1 174 ? -0.783 -13.627 -36.739 1.00 82.81 174 SER A C 1
ATOM 1447 O O . SER A 1 174 ? -1.298 -14.158 -37.719 1.00 82.81 174 SER A O 1
ATOM 1449 N N . LEU A 1 175 ? -1.475 -12.896 -35.867 1.00 85.12 175 LEU A N 1
ATOM 1450 C CA . LEU A 1 175 ? -2.889 -12.558 -36.023 1.00 85.12 175 LEU A CA 1
ATOM 1451 C C . LEU A 1 175 ? -3.100 -11.309 -36.900 1.00 85.12 175 LEU A C 1
ATOM 1453 O O . LEU A 1 175 ? -4.241 -10.911 -37.128 1.00 85.12 175 LEU A O 1
ATOM 1457 N N . PHE A 1 176 ? -2.022 -10.668 -37.369 1.00 82.44 176 PHE A N 1
ATOM 1458 C CA . PHE A 1 176 ? -2.092 -9.463 -38.196 1.00 82.44 176 PHE A CA 1
ATOM 1459 C C . PHE A 1 176 ? -2.211 -9.798 -39.686 1.00 82.44 176 PHE A C 1
ATOM 1461 O O . PHE A 1 176 ? -1.569 -10.715 -40.193 1.00 82.44 176 PHE A O 1
ATOM 1468 N N . THR A 1 177 ? -2.998 -9.000 -40.408 1.00 84.56 177 THR A N 1
ATOM 1469 C CA . THR A 1 177 ? -3.107 -9.059 -41.870 1.00 84.56 177 THR A CA 1
ATOM 1470 C C . THR A 1 177 ? -2.111 -8.102 -42.516 1.00 84.56 177 THR A C 1
ATOM 1472 O O . THR A 1 177 ? -2.064 -6.927 -42.153 1.00 84.56 177 THR A O 1
ATOM 1475 N N . TYR A 1 178 ? -1.352 -8.584 -43.498 1.00 83.06 178 TYR A N 1
ATOM 1476 C CA . TYR A 1 178 ? -0.310 -7.813 -44.178 1.00 83.06 178 TYR A CA 1
ATOM 1477 C C . TYR A 1 178 ? -0.696 -7.495 -45.627 1.00 83.06 178 TYR A C 1
ATOM 1479 O O . TYR A 1 178 ? -1.387 -8.276 -46.283 1.00 83.06 178 TYR A O 1
ATOM 1487 N N . SER A 1 179 ? -0.232 -6.351 -46.135 1.00 87.06 179 SER A N 1
ATOM 1488 C CA . SER A 1 179 ? -0.376 -5.979 -47.547 1.00 87.06 179 SER A CA 1
ATOM 1489 C C . SER A 1 179 ? 0.393 -6.936 -48.462 1.00 87.06 179 SER A C 1
ATOM 1491 O O . SER A 1 179 ? 1.321 -7.622 -48.036 1.00 87.06 179 SER A O 1
ATOM 1493 N N . ASN A 1 180 ? 0.023 -6.968 -49.743 1.00 85.06 180 ASN A N 1
ATOM 1494 C CA . ASN A 1 180 ? 0.569 -7.927 -50.701 1.00 85.06 180 ASN A CA 1
ATOM 1495 C C . ASN A 1 180 ? 2.109 -7.833 -50.792 1.00 85.06 180 ASN A C 1
ATOM 1497 O O . ASN A 1 180 ? 2.651 -6.761 -51.058 1.00 85.06 180 ASN A O 1
ATOM 1501 N N . GLY A 1 181 ? 2.805 -8.950 -50.558 1.00 84.12 181 GLY A N 1
ATOM 1502 C CA . GLY A 1 181 ? 4.274 -9.021 -50.537 1.00 84.12 181 GLY A CA 1
ATOM 1503 C C . GLY A 1 181 ? 4.944 -8.671 -49.200 1.00 84.12 181 GLY A C 1
ATOM 1504 O O . GLY A 1 181 ? 6.168 -8.746 -49.111 1.00 84.12 181 GLY A O 1
ATOM 1505 N N . LEU A 1 182 ? 4.178 -8.324 -48.160 1.00 85.62 182 LEU A N 1
ATOM 1506 C CA . LEU A 1 182 ? 4.687 -8.093 -46.806 1.00 85.62 182 LEU A CA 1
ATOM 1507 C C . LEU A 1 182 ? 4.279 -9.234 -45.872 1.00 85.62 182 LEU A C 1
ATOM 1509 O O . LEU A 1 182 ? 3.233 -9.858 -46.038 1.00 85.62 182 LEU A O 1
ATOM 1513 N N . SER A 1 183 ? 5.110 -9.505 -44.870 1.00 83.88 183 SER A N 1
ATOM 1514 C CA . SER A 1 183 ? 4.825 -10.502 -43.837 1.00 83.88 183 SER A CA 1
ATOM 1515 C C . SER A 1 183 ? 5.383 -10.059 -42.487 1.00 83.88 183 SER A C 1
ATOM 1517 O O . SER A 1 183 ? 6.055 -9.030 -42.399 1.00 83.88 183 SER A O 1
ATOM 1519 N N . ALA A 1 184 ? 5.154 -10.850 -41.435 1.00 81.75 184 ALA A N 1
ATOM 1520 C CA . ALA A 1 184 ? 5.677 -10.570 -40.098 1.00 81.75 184 ALA A CA 1
ATOM 1521 C C . ALA A 1 184 ? 7.196 -10.313 -40.080 1.00 81.75 184 ALA A C 1
ATOM 1523 O O . ALA A 1 184 ? 7.648 -9.464 -39.318 1.00 81.75 184 ALA A O 1
ATOM 1524 N N . SER A 1 185 ? 7.970 -10.962 -40.963 1.00 80.88 185 SER A N 1
ATOM 1525 C CA . SER A 1 185 ? 9.425 -10.770 -41.033 1.00 80.88 185 SER A CA 1
ATOM 1526 C C . SER A 1 185 ? 9.833 -9.351 -41.427 1.00 80.88 185 SER A C 1
ATOM 1528 O O . SER A 1 185 ? 10.894 -8.890 -41.029 1.00 80.88 185 SER A O 1
ATOM 1530 N N . ASN A 1 186 ? 9.001 -8.643 -42.197 1.00 83.44 186 ASN A N 1
ATOM 1531 C CA . ASN A 1 186 ? 9.262 -7.258 -42.600 1.00 83.44 186 ASN A CA 1
ATOM 1532 C C . ASN 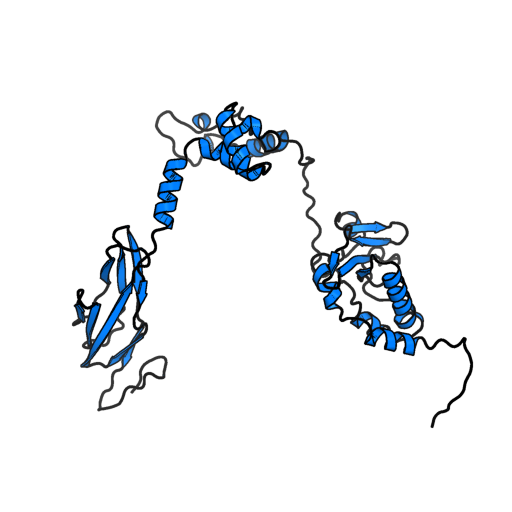A 1 186 ? 9.073 -6.268 -41.443 1.00 83.44 186 ASN A C 1
ATOM 1534 O O . ASN A 1 186 ? 9.549 -5.140 -41.526 1.00 83.44 186 ASN A O 1
ATOM 1538 N N . TYR A 1 187 ? 8.382 -6.688 -40.383 1.00 80.56 187 TYR A N 1
ATOM 1539 C CA . TYR A 1 187 ? 8.071 -5.878 -39.206 1.00 80.56 187 TYR A CA 1
ATOM 1540 C C . TYR A 1 187 ? 8.772 -6.391 -37.939 1.00 80.56 187 TYR A C 1
ATOM 1542 O O . TYR A 1 187 ? 8.483 -5.925 -36.839 1.00 80.56 187 TYR A O 1
ATOM 1550 N N . SER A 1 188 ? 9.698 -7.341 -38.083 1.00 76.00 188 SER A N 1
ATOM 1551 C CA . SER A 1 188 ? 10.515 -7.877 -36.997 1.00 76.00 188 SER A CA 1
ATOM 1552 C C . SER A 1 188 ? 11.994 -7.693 -37.322 1.00 76.00 188 SER A C 1
ATOM 1554 O O . SER A 1 188 ? 12.427 -8.057 -38.412 1.00 76.00 188 SER A O 1
ATOM 1556 N N . ASP A 1 189 ? 12.781 -7.205 -36.368 1.00 75.62 189 ASP A N 1
ATOM 1557 C CA . ASP A 1 189 ? 14.241 -7.163 -36.474 1.00 75.62 189 ASP A CA 1
ATOM 1558 C C . ASP A 1 189 ? 14.858 -8.095 -35.411 1.00 75.62 189 ASP A C 1
ATOM 1560 O O . ASP A 1 189 ? 14.867 -7.756 -34.223 1.00 75.62 189 ASP A O 1
ATOM 1564 N N . PRO A 1 190 ? 15.371 -9.279 -35.804 1.00 73.88 190 PRO A N 1
ATOM 1565 C CA . PRO A 1 190 ? 15.976 -10.237 -34.876 1.00 73.88 190 PRO A CA 1
ATOM 1566 C C . PRO A 1 190 ? 17.248 -9.718 -34.195 1.00 73.88 190 PRO A C 1
ATOM 1568 O O . PRO A 1 190 ? 17.593 -10.174 -33.103 1.00 73.88 190 PRO A O 1
ATOM 1571 N N . ASN A 1 191 ? 17.946 -8.774 -34.832 1.00 73.88 191 ASN A N 1
ATOM 1572 C CA . ASN A 1 191 ? 19.193 -8.196 -34.334 1.00 73.88 191 ASN A CA 1
ATOM 1573 C C . ASN A 1 191 ? 18.957 -6.913 -33.528 1.00 73.88 191 ASN A C 1
ATOM 1575 O O . ASN A 1 191 ? 19.910 -6.337 -32.989 1.00 73.88 191 ASN A O 1
ATOM 1579 N N . PHE A 1 192 ? 17.702 -6.473 -33.412 1.00 73.06 192 PHE A N 1
ATOM 1580 C CA . PHE A 1 192 ? 17.354 -5.285 -32.657 1.00 73.06 192 PHE A CA 1
ATOM 1581 C C . PHE A 1 192 ? 17.772 -5.433 -31.195 1.00 73.06 192 PHE A C 1
ATOM 1583 O O . PHE A 1 192 ? 17.314 -6.315 -30.464 1.00 73.06 192 PHE A O 1
ATOM 1590 N N . THR A 1 193 ? 18.646 -4.530 -30.757 1.00 69.06 193 THR A N 1
ATOM 1591 C CA . THR A 1 193 ? 19.084 -4.456 -29.366 1.00 69.06 193 THR A CA 1
ATOM 1592 C C . THR A 1 193 ? 18.534 -3.174 -28.746 1.00 69.06 193 THR A C 1
ATOM 1594 O O . THR A 1 193 ? 19.032 -2.091 -29.057 1.00 69.06 193 THR A O 1
ATOM 1597 N N . PRO A 1 194 ? 17.517 -3.261 -27.872 1.00 68.12 194 PRO A N 1
ATOM 1598 C CA . PRO A 1 194 ? 16.965 -2.090 -27.211 1.00 68.12 194 PRO A CA 1
ATOM 1599 C C . PRO A 1 194 ? 18.000 -1.426 -26.298 1.00 68.12 194 PRO A C 1
ATOM 1601 O O . PRO A 1 194 ? 18.711 -2.084 -25.533 1.00 68.12 194 PRO A O 1
ATOM 1604 N N . ILE A 1 195 ? 18.066 -0.099 -26.369 1.00 69.25 195 ILE A N 1
ATOM 1605 C CA . ILE A 1 195 ? 18.890 0.719 -25.483 1.00 69.25 195 ILE A CA 1
ATOM 1606 C C . ILE A 1 195 ? 18.045 1.037 -24.249 1.00 69.25 195 ILE A C 1
ATOM 1608 O O . ILE A 1 195 ? 17.049 1.752 -24.326 1.00 69.25 195 ILE A O 1
ATOM 1612 N N . PHE A 1 196 ? 18.435 0.490 -23.102 1.00 66.19 196 PHE A N 1
ATOM 1613 C CA . PHE A 1 196 ? 17.785 0.771 -21.821 1.00 66.19 196 PHE A CA 1
ATOM 1614 C C . PHE A 1 196 ? 18.535 1.883 -21.077 1.00 66.19 196 PHE A C 1
ATOM 1616 O O . PHE A 1 196 ? 19.725 2.084 -21.325 1.00 66.19 196 PHE A O 1
ATOM 1623 N N . GLY A 1 197 ? 17.855 2.576 -20.152 1.00 61.44 197 GLY A N 1
ATOM 1624 C CA . GLY A 1 197 ? 18.244 3.849 -19.500 1.00 61.44 197 GLY A CA 1
ATOM 1625 C C . GLY A 1 197 ? 19.616 3.953 -18.807 1.00 61.44 197 GLY A C 1
ATOM 1626 O O . GLY A 1 197 ? 19.903 4.952 -18.163 1.00 61.44 197 GLY A O 1
ATOM 1627 N N . GLN A 1 198 ? 20.485 2.955 -18.946 1.00 65.69 198 GLN A N 1
ATOM 1628 C CA . GLN A 1 198 ? 21.902 3.003 -18.589 1.00 65.69 198 GLN A CA 1
ATOM 1629 C C . GLN A 1 198 ? 22.752 3.771 -19.618 1.00 65.69 198 GLN A C 1
ATOM 1631 O O . GLN A 1 198 ? 23.814 4.271 -19.261 1.00 65.69 198 GLN A O 1
ATOM 1636 N N . ASN A 1 199 ? 22.302 3.881 -20.876 1.00 74.31 199 ASN A N 1
ATOM 1637 C CA . ASN A 1 199 ? 22.973 4.663 -21.921 1.00 74.31 199 ASN A CA 1
ATOM 1638 C C . ASN A 1 199 ? 21.974 5.563 -22.666 1.00 74.31 199 ASN A C 1
ATOM 1640 O O . ASN A 1 199 ? 21.674 5.356 -23.840 1.00 74.31 199 ASN A O 1
ATOM 1644 N N . ILE A 1 200 ? 21.437 6.559 -21.955 1.00 76.50 200 ILE A N 1
ATOM 1645 C CA . ILE A 1 200 ? 20.453 7.512 -22.495 1.00 76.50 200 ILE A CA 1
ATOM 1646 C C . ILE A 1 200 ? 21.017 8.278 -23.695 1.00 76.50 200 ILE A C 1
ATOM 1648 O O . ILE A 1 200 ? 20.301 8.507 -24.660 1.00 76.50 200 ILE A O 1
ATOM 1652 N N . GLN A 1 201 ? 22.310 8.605 -23.690 1.00 78.19 201 GLN A N 1
ATOM 1653 C CA . GLN A 1 201 ? 22.954 9.316 -24.795 1.00 78.19 201 GLN A CA 1
ATOM 1654 C C . GLN A 1 201 ? 22.903 8.524 -26.114 1.00 78.19 201 GLN A C 1
ATOM 1656 O O . GLN A 1 201 ? 22.736 9.116 -27.179 1.00 78.19 201 GLN A O 1
ATOM 1661 N N . ALA A 1 202 ? 22.977 7.190 -26.060 1.00 78.31 202 ALA A N 1
ATOM 1662 C CA . ALA A 1 202 ? 22.857 6.356 -27.254 1.00 78.31 202 ALA A CA 1
ATOM 1663 C C . ALA A 1 202 ? 21.448 6.385 -27.881 1.00 78.31 202 ALA A C 1
ATOM 1665 O O . ALA A 1 202 ? 21.327 6.137 -29.080 1.00 78.31 202 ALA A O 1
ATOM 1666 N N . LEU A 1 203 ? 20.396 6.744 -27.127 1.00 78.06 203 LEU A N 1
ATOM 1667 C CA . LEU A 1 203 ? 19.036 6.900 -27.672 1.00 78.06 203 LEU A CA 1
ATOM 1668 C C . LEU A 1 203 ? 18.928 8.066 -28.658 1.00 78.06 203 LEU A C 1
ATOM 1670 O O . LEU A 1 203 ? 18.109 8.021 -29.572 1.00 78.06 203 LEU A O 1
ATOM 1674 N N . PHE A 1 204 ? 19.785 9.077 -28.516 1.00 80.56 204 PHE A N 1
ATOM 1675 C CA . PHE A 1 204 ? 19.795 10.248 -29.389 1.00 80.56 204 PHE A CA 1
ATOM 1676 C C . PHE A 1 204 ? 20.519 9.996 -30.718 1.00 80.56 204 PHE A C 1
ATOM 1678 O O . PHE A 1 204 ? 20.628 10.917 -31.518 1.00 80.56 204 PHE A O 1
ATOM 1685 N N . ALA A 1 205 ? 21.016 8.777 -30.980 1.00 74.06 205 ALA A N 1
ATOM 1686 C CA . ALA A 1 205 ? 21.659 8.394 -32.244 1.00 74.06 205 ALA A CA 1
ATOM 1687 C C . ALA A 1 205 ? 22.731 9.400 -32.725 1.00 74.06 205 ALA A C 1
ATOM 1689 O O . ALA A 1 205 ? 22.843 9.685 -33.915 1.00 74.06 205 ALA A O 1
ATOM 1690 N N . ASN A 1 206 ? 23.513 9.943 -31.783 1.00 70.88 206 ASN A N 1
ATOM 1691 C CA . ASN A 1 206 ? 24.524 10.991 -31.989 1.00 70.88 206 ASN A CA 1
ATOM 1692 C C . ASN A 1 206 ? 23.993 12.386 -32.380 1.00 70.88 206 ASN A C 1
ATOM 1694 O O . ASN A 1 206 ? 24.792 13.259 -32.714 1.00 70.88 206 ASN A O 1
ATOM 1698 N N . ASN A 1 207 ? 22.687 12.643 -32.288 1.00 80.88 207 ASN A N 1
ATOM 1699 C CA . ASN A 1 207 ? 22.120 13.985 -32.397 1.00 80.88 207 ASN A CA 1
ATOM 1700 C C . ASN A 1 207 ? 22.391 14.778 -31.107 1.00 80.88 207 ASN A C 1
ATOM 1702 O O . ASN A 1 207 ? 21.600 14.793 -30.159 1.00 80.88 207 ASN A O 1
ATOM 1706 N N . THR A 1 208 ? 23.563 15.406 -31.064 1.00 83.12 208 THR A N 1
ATOM 1707 C CA . THR A 1 208 ? 24.045 16.179 -29.914 1.00 83.12 208 THR A CA 1
ATOM 1708 C C . THR A 1 208 ? 23.234 17.446 -29.671 1.00 83.12 208 THR A C 1
ATOM 1710 O O . THR A 1 208 ? 23.113 17.869 -28.526 1.00 83.12 208 THR A O 1
ATOM 1713 N N . GLU A 1 209 ? 22.643 18.034 -30.710 1.00 83.94 209 GLU A N 1
ATOM 1714 C CA . GLU A 1 209 ? 21.806 19.227 -30.587 1.00 83.94 209 GLU A CA 1
ATOM 1715 C C . GLU A 1 209 ? 20.516 18.921 -29.821 1.00 83.94 209 GLU A C 1
ATOM 1717 O O . GLU A 1 209 ? 20.230 19.563 -28.808 1.00 83.94 209 GLU A O 1
ATOM 1722 N N . LEU A 1 210 ? 19.799 17.872 -30.232 1.00 81.88 210 LEU A N 1
ATOM 1723 C CA . LEU A 1 210 ? 18.590 17.417 -29.549 1.00 81.88 210 LEU A CA 1
ATOM 1724 C C . LEU A 1 210 ? 18.887 16.965 -28.112 1.00 81.88 210 LEU A C 1
ATOM 1726 O O . LEU A 1 210 ? 18.128 17.272 -27.195 1.00 81.88 210 LEU A O 1
ATOM 1730 N N . TYR A 1 211 ? 20.011 16.276 -27.899 1.00 84.56 211 TYR A N 1
ATOM 1731 C CA . TYR A 1 211 ? 20.439 15.878 -26.559 1.00 84.56 211 TYR A CA 1
ATOM 1732 C C . TYR A 1 211 ? 20.675 17.093 -25.652 1.00 84.56 211 TYR A C 1
ATOM 1734 O O . TYR A 1 211 ? 20.187 17.126 -24.525 1.00 84.56 211 TYR A O 1
ATOM 1742 N N . ASN A 1 212 ? 21.368 18.123 -26.143 1.00 86.50 212 ASN A N 1
ATOM 1743 C CA . ASN A 1 212 ? 21.637 19.333 -25.366 1.00 86.50 212 ASN A CA 1
ATOM 1744 C C . ASN A 1 212 ? 20.352 20.111 -25.046 1.00 86.50 212 ASN A C 1
ATOM 1746 O O . ASN A 1 212 ? 20.202 20.608 -23.930 1.00 86.50 212 ASN A O 1
ATOM 1750 N N . GLN A 1 213 ? 19.407 20.181 -25.988 1.00 85.19 213 GLN A N 1
ATOM 1751 C CA . GLN A 1 213 ? 18.088 20.778 -25.757 1.00 85.19 213 GLN A CA 1
ATOM 1752 C C . GLN A 1 213 ? 17.291 19.995 -24.704 1.00 85.19 213 GLN A C 1
ATOM 1754 O O . GLN A 1 213 ? 16.722 20.591 -23.788 1.00 85.19 213 GLN A O 1
ATOM 1759 N N . ALA A 1 214 ? 17.301 18.662 -24.786 1.00 84.44 214 ALA A N 1
ATOM 1760 C CA . ALA A 1 214 ? 16.647 17.798 -23.811 1.00 84.44 214 ALA A CA 1
ATOM 1761 C C . ALA A 1 214 ? 17.264 17.960 -22.414 1.00 84.44 214 ALA A C 1
ATOM 1763 O O . ALA A 1 214 ? 16.536 18.111 -21.439 1.00 84.44 214 ALA A O 1
ATOM 1764 N N . VAL A 1 215 ? 18.595 18.015 -22.302 1.00 87.06 215 VAL A N 1
ATOM 1765 C CA . VAL A 1 215 ? 19.294 18.249 -21.027 1.00 87.06 215 VAL A CA 1
ATOM 1766 C C . VAL A 1 215 ? 18.992 19.638 -20.458 1.00 87.06 215 VAL A C 1
ATOM 1768 O O . VAL A 1 215 ? 18.837 19.768 -19.246 1.00 87.06 215 VAL A O 1
ATOM 1771 N N . ALA A 1 216 ? 18.846 20.666 -21.297 1.00 88.44 216 ALA A N 1
ATOM 1772 C CA . ALA A 1 216 ? 18.491 22.008 -20.835 1.00 88.44 216 ALA A CA 1
ATOM 1773 C C . ALA A 1 216 ? 17.106 22.065 -20.162 1.00 88.44 216 ALA A C 1
ATOM 1775 O O . ALA A 1 216 ? 16.920 22.840 -19.226 1.00 88.44 216 ALA A O 1
ATOM 1776 N N . GLN A 1 217 ? 16.154 21.239 -20.610 1.00 85.56 217 GLN A N 1
ATOM 1777 C CA . GLN A 1 217 ? 14.792 21.186 -20.062 1.00 85.56 217 GLN A CA 1
ATOM 1778 C C . GLN A 1 217 ? 14.643 20.147 -18.939 1.00 85.56 217 GLN A C 1
ATOM 1780 O O . GLN A 1 217 ? 14.083 20.428 -17.882 1.00 85.56 217 GLN A O 1
ATOM 1785 N N . CYS A 1 218 ? 15.163 18.939 -19.153 1.00 83.75 218 CYS A N 1
ATOM 1786 C CA . CYS A 1 218 ? 14.996 17.793 -18.259 1.00 83.75 218 CYS A CA 1
ATOM 1787 C C . CYS A 1 218 ? 16.069 17.694 -17.163 1.00 83.75 218 CYS A C 1
ATOM 1789 O O . CYS A 1 218 ? 15.892 16.959 -16.185 1.00 83.75 218 CYS A O 1
ATOM 1791 N N . GLY A 1 219 ? 17.207 18.376 -17.322 1.00 83.62 219 GLY A N 1
ATOM 1792 C CA . GLY A 1 219 ? 18.368 18.222 -16.449 1.00 83.62 219 GLY A CA 1
ATOM 1793 C C . GLY A 1 219 ? 18.839 16.766 -16.377 1.00 83.62 219 GLY A C 1
ATOM 1794 O O . GLY A 1 219 ? 19.111 16.137 -17.396 1.00 83.62 219 GLY A O 1
ATOM 1795 N N . ASN A 1 220 ? 18.901 16.220 -15.157 1.00 82.00 220 ASN A N 1
ATOM 1796 C CA . ASN A 1 220 ? 19.355 14.847 -14.882 1.00 82.00 220 ASN A CA 1
ATOM 1797 C C . ASN A 1 220 ? 18.205 13.826 -14.755 1.00 82.00 220 ASN A C 1
ATOM 1799 O O . ASN A 1 220 ? 18.429 12.715 -14.275 1.00 82.00 220 ASN A O 1
ATOM 1803 N N . ASN A 1 221 ? 16.970 14.196 -15.106 1.00 83.19 221 ASN A N 1
ATOM 1804 C CA . ASN A 1 221 ? 15.825 13.291 -15.032 1.00 83.19 221 ASN A CA 1
ATOM 1805 C C . ASN A 1 221 ? 15.870 12.286 -16.197 1.00 83.19 221 ASN A C 1
ATOM 1807 O O . ASN A 1 221 ? 15.639 12.649 -17.351 1.00 83.19 221 ASN A O 1
ATOM 1811 N N . SER A 1 222 ? 16.176 11.024 -15.888 1.00 79.62 222 SER A N 1
ATOM 1812 C CA . SER A 1 222 ? 16.349 9.951 -16.872 1.00 79.62 222 SER A CA 1
ATOM 1813 C C . SER A 1 222 ? 15.094 9.648 -17.682 1.00 79.62 222 SER A C 1
ATOM 1815 O O . SER A 1 222 ? 15.186 9.359 -18.871 1.00 79.62 222 SER A O 1
ATOM 1817 N N . GLU A 1 223 ? 13.934 9.720 -17.044 1.00 80.25 223 GLU A N 1
ATOM 1818 C CA . GLU A 1 223 ? 12.629 9.457 -17.628 1.00 80.25 223 GLU A CA 1
ATOM 1819 C C . GLU A 1 223 ? 12.283 10.557 -18.638 1.00 80.25 223 GLU A C 1
ATOM 1821 O O . GLU A 1 223 ? 11.950 10.269 -19.782 1.00 80.25 223 GLU A O 1
ATOM 1826 N N . CYS A 1 224 ? 12.506 11.817 -18.264 1.00 79.00 224 CYS A N 1
ATOM 1827 C CA . CYS A 1 224 ? 12.295 12.966 -19.148 1.00 79.00 224 CYS A CA 1
ATOM 1828 C C . CYS A 1 224 ? 13.236 12.946 -20.368 1.00 79.00 224 CYS A C 1
ATOM 1830 O O . CYS A 1 224 ? 12.807 13.199 -21.492 1.00 79.00 224 CYS A O 1
ATOM 1832 N N . LEU A 1 225 ? 14.515 12.598 -20.174 1.00 81.88 225 LEU A N 1
ATOM 1833 C CA . LEU A 1 225 ? 15.470 12.470 -21.282 1.00 81.88 225 LEU A CA 1
ATOM 1834 C C . LEU A 1 225 ? 15.127 11.303 -22.221 1.00 81.88 225 LEU A C 1
ATOM 1836 O O . LEU A 1 225 ? 15.356 11.400 -23.426 1.00 81.88 225 LEU A O 1
ATOM 1840 N N . PHE A 1 226 ? 14.590 10.207 -21.680 1.00 81.12 226 PHE A N 1
ATOM 1841 C CA . PHE A 1 226 ? 14.112 9.076 -22.472 1.00 81.12 226 PHE A CA 1
ATOM 1842 C C . PHE A 1 226 ? 12.921 9.485 -23.344 1.00 81.12 226 PHE A C 1
ATOM 1844 O O . PHE A 1 226 ? 12.943 9.255 -24.554 1.00 81.12 226 PHE A O 1
ATOM 1851 N N . ASP A 1 227 ? 11.931 10.155 -22.752 1.00 78.06 227 ASP A N 1
ATOM 1852 C CA . ASP A 1 227 ? 10.755 10.639 -23.472 1.00 78.06 227 ASP A CA 1
ATOM 1853 C C . ASP A 1 227 ? 11.158 11.630 -24.573 1.00 78.06 227 ASP A C 1
ATOM 1855 O O . ASP A 1 227 ? 10.726 11.486 -25.714 1.00 78.06 227 ASP A O 1
ATOM 1859 N N . ALA A 1 228 ? 12.075 12.562 -24.295 1.00 79.50 228 ALA A N 1
ATOM 1860 C CA . ALA A 1 228 ? 12.591 13.500 -25.295 1.00 79.50 228 ALA A CA 1
ATOM 1861 C C . ALA A 1 228 ? 13.276 12.799 -26.487 1.00 79.50 228 ALA A C 1
ATOM 1863 O O . ALA A 1 228 ? 13.094 13.206 -27.638 1.00 79.50 228 ALA A O 1
ATOM 1864 N N . ALA A 1 229 ? 14.031 11.724 -26.236 1.00 78.69 229 ALA A N 1
ATOM 1865 C CA . ALA A 1 229 ? 14.673 10.951 -27.298 1.00 78.69 229 ALA A CA 1
ATOM 1866 C C . ALA A 1 229 ? 13.648 10.238 -28.197 1.00 78.69 229 ALA A C 1
ATOM 1868 O O . ALA A 1 229 ? 13.811 10.206 -29.417 1.00 78.69 229 ALA A O 1
ATOM 1869 N N . VAL A 1 230 ? 12.583 9.686 -27.606 1.00 73.44 230 VAL A N 1
ATOM 1870 C CA . VAL A 1 230 ? 11.562 8.895 -28.315 1.00 73.44 230 VAL A CA 1
ATOM 1871 C C . VAL A 1 230 ? 10.540 9.781 -29.038 1.00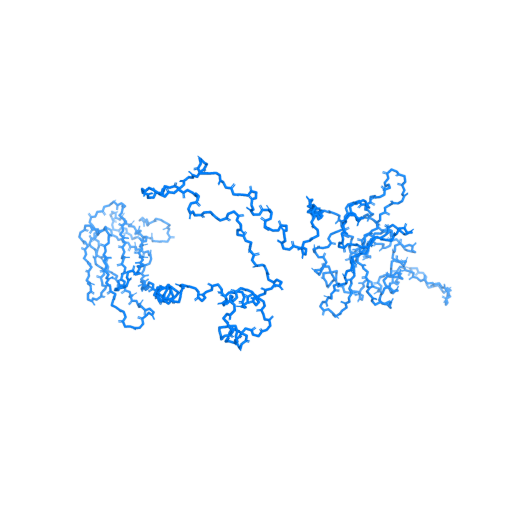 73.44 230 VAL A C 1
ATOM 1873 O O . VAL A 1 230 ? 10.171 9.483 -30.172 1.00 73.44 230 VAL A O 1
ATOM 1876 N N . VAL A 1 231 ? 10.117 10.888 -28.423 1.00 66.56 231 VAL A N 1
ATOM 1877 C CA . VAL A 1 231 ? 9.109 11.821 -28.967 1.00 66.56 231 VAL A CA 1
ATOM 1878 C C . VAL A 1 231 ? 9.628 12.574 -30.197 1.00 66.56 231 VAL A C 1
ATOM 1880 O O . VAL A 1 231 ? 8.862 12.881 -31.107 1.00 66.56 231 VAL A O 1
ATOM 1883 N N . SER A 1 232 ? 10.938 12.812 -30.289 1.00 60.19 232 SER A N 1
ATOM 1884 C CA . SER A 1 232 ? 11.546 13.563 -31.399 1.00 60.19 232 SER A CA 1
ATOM 1885 C C . SER A 1 232 ? 11.406 12.929 -32.789 1.00 60.19 232 SER A C 1
ATOM 1887 O O . SER A 1 232 ? 11.742 13.579 -33.778 1.00 60.19 232 SER A O 1
ATOM 1889 N N . LYS A 1 233 ? 10.953 11.671 -32.888 1.00 53.72 233 LYS A N 1
ATOM 1890 C CA . LYS A 1 233 ? 10.980 10.937 -34.156 1.00 53.72 233 LYS A CA 1
ATOM 1891 C C . LYS A 1 233 ? 9.743 11.064 -35.042 1.00 53.72 233 LYS A C 1
ATOM 1893 O O . LYS A 1 233 ? 9.926 10.821 -36.223 1.00 53.72 233 LYS A O 1
ATOM 1898 N N . ASP A 1 234 ? 8.554 11.438 -34.549 1.00 51.19 234 ASP A N 1
ATOM 1899 C CA . ASP A 1 234 ? 7.378 11.571 -35.449 1.00 51.19 234 ASP A CA 1
ATOM 1900 C C . ASP A 1 234 ? 6.096 12.204 -34.856 1.00 51.19 234 ASP A C 1
ATOM 1902 O O . ASP A 1 234 ? 5.068 12.275 -35.525 1.00 51.19 234 ASP A O 1
ATOM 1906 N N . THR A 1 235 ? 6.076 12.639 -33.593 1.00 50.78 235 THR A N 1
ATOM 1907 C CA . THR A 1 235 ? 4.796 12.800 -32.871 1.00 50.78 235 THR A CA 1
ATOM 1908 C C . THR A 1 235 ? 4.368 14.236 -32.565 1.00 50.78 235 THR A C 1
ATOM 1910 O O . THR A 1 235 ? 3.268 14.431 -32.047 1.00 50.78 235 THR A O 1
ATOM 1913 N N . SER A 1 236 ? 5.157 15.261 -32.913 1.00 54.19 236 SER A N 1
ATOM 1914 C CA . SER A 1 236 ? 4.831 16.655 -32.560 1.00 54.19 236 SER A CA 1
ATOM 1915 C C . SER A 1 236 ? 3.486 17.126 -33.120 1.00 54.19 236 SER A C 1
ATOM 1917 O O . SER A 1 236 ? 2.745 17.795 -32.409 1.00 54.19 236 SER A O 1
ATOM 1919 N N . GLN A 1 237 ? 3.138 16.751 -34.354 1.00 53.53 237 GLN A N 1
ATOM 1920 C CA . GLN A 1 237 ? 1.860 17.132 -34.968 1.00 53.53 237 GLN A CA 1
ATOM 1921 C C . GLN A 1 237 ? 0.674 16.416 -34.301 1.00 53.53 237 GLN A C 1
ATOM 1923 O O . GLN A 1 237 ? -0.300 17.052 -33.915 1.00 53.53 237 GLN A O 1
ATOM 1928 N N . ILE A 1 238 ? 0.804 15.104 -34.074 1.00 53.94 238 ILE A N 1
ATOM 1929 C CA . ILE A 1 238 ? -0.246 14.265 -33.479 1.00 53.94 238 ILE A CA 1
ATOM 1930 C C . ILE A 1 238 ? -0.545 14.698 -32.040 1.00 53.94 238 ILE A C 1
ATOM 1932 O O . ILE A 1 238 ? -1.706 14.721 -31.637 1.00 53.94 238 ILE A O 1
ATOM 1936 N N . TYR A 1 239 ? 0.473 15.072 -31.258 1.00 53.03 239 TYR A N 1
ATOM 1937 C CA . TYR A 1 239 ? 0.263 15.572 -29.897 1.00 53.03 239 TYR A CA 1
ATOM 1938 C C . TYR A 1 239 ? -0.447 16.925 -29.872 1.00 53.03 239 TYR A C 1
ATOM 1940 O O . TYR A 1 239 ? -1.294 17.122 -29.007 1.00 53.03 239 TYR A O 1
ATOM 1948 N N . GLN A 1 240 ? -0.153 17.827 -30.813 1.00 56.72 240 GLN A N 1
ATOM 1949 C CA . GLN A 1 240 ? -0.865 19.104 -30.924 1.00 56.72 240 GLN A CA 1
ATOM 1950 C C . GLN A 1 240 ? -2.330 18.880 -31.311 1.00 56.72 240 GLN A C 1
ATOM 1952 O O . GLN A 1 240 ? -3.219 19.424 -30.664 1.00 56.72 240 GLN A O 1
ATOM 1957 N N . ASP A 1 241 ? -2.594 18.002 -32.280 1.00 56.16 241 ASP A N 1
ATOM 1958 C CA . ASP A 1 241 ? -3.959 17.662 -32.695 1.00 56.16 241 ASP A CA 1
ATOM 1959 C C . ASP A 1 241 ? -4.743 16.967 -31.568 1.00 56.16 241 ASP A C 1
ATOM 1961 O O . ASP A 1 241 ? -5.906 17.288 -31.328 1.00 56.16 241 ASP A O 1
ATOM 1965 N N . THR A 1 242 ? -4.093 16.076 -30.811 1.00 54.19 242 THR A N 1
ATOM 1966 C CA . THR A 1 242 ? -4.705 15.404 -29.652 1.00 54.19 242 THR A CA 1
ATOM 1967 C C . THR A 1 242 ? -4.948 16.384 -28.502 1.00 54.19 242 THR A C 1
ATOM 1969 O O . THR A 1 242 ? -5.985 16.311 -27.849 1.00 54.19 242 THR A O 1
ATOM 1972 N N . SER A 1 243 ? -4.033 17.328 -28.255 1.00 60.09 243 SER A N 1
ATOM 1973 C CA . SER A 1 243 ? -4.208 18.359 -27.224 1.00 60.09 243 SER A CA 1
ATOM 1974 C C . SER A 1 243 ? -5.346 19.315 -27.587 1.00 60.09 243 SER A C 1
ATOM 1976 O O . SER A 1 243 ? -6.200 19.585 -26.749 1.00 60.09 243 SER A O 1
ATOM 1978 N N . ASN A 1 244 ? -5.436 19.732 -28.854 1.00 59.78 244 ASN A N 1
ATOM 1979 C CA . ASN A 1 244 ? -6.530 20.566 -29.356 1.00 59.78 244 ASN A CA 1
ATOM 1980 C C . ASN A 1 244 ? -7.893 19.851 -29.293 1.00 59.78 244 ASN A C 1
ATOM 1982 O O . ASN A 1 244 ? -8.913 20.499 -29.070 1.00 59.78 244 ASN A O 1
ATOM 1986 N N . GLN A 1 245 ? -7.929 18.522 -29.449 1.00 61.03 245 GLN A N 1
ATOM 1987 C CA . GLN A 1 245 ? -9.141 17.721 -29.232 1.00 61.03 245 GLN A CA 1
ATOM 1988 C C . GLN A 1 245 ? -9.493 17.557 -27.745 1.00 61.03 245 GLN A C 1
ATOM 1990 O O . GLN A 1 245 ? -10.672 17.501 -27.407 1.00 61.03 245 GLN A O 1
ATOM 1995 N N . LEU A 1 246 ? -8.499 17.488 -26.853 1.00 61.41 246 LEU A N 1
ATOM 1996 C CA . LEU A 1 246 ? -8.706 17.385 -25.401 1.00 61.41 246 LEU A CA 1
ATOM 1997 C C . LEU A 1 246 ? -9.188 18.697 -24.767 1.00 61.41 246 LEU A C 1
ATOM 1999 O O . LEU A 1 246 ? -9.843 18.661 -23.729 1.00 61.41 246 LEU A O 1
ATOM 2003 N N . GLU A 1 247 ? -8.868 19.838 -25.376 1.00 66.56 247 GLU A N 1
ATOM 2004 C CA . GLU A 1 247 ? -9.314 21.163 -24.926 1.00 66.56 247 GLU A CA 1
ATOM 2005 C C . GLU A 1 247 ? -10.729 21.536 -25.410 1.00 66.56 247 GLU A C 1
ATOM 2007 O O . GLU A 1 247 ? -11.248 22.592 -25.036 1.00 66.56 247 GLU A O 1
ATOM 2012 N N . ASN A 1 248 ? -11.375 20.678 -26.210 1.00 72.81 248 ASN A N 1
ATOM 2013 C CA . ASN A 1 248 ? -12.747 20.863 -26.673 1.00 72.81 248 ASN A CA 1
ATOM 2014 C C . ASN A 1 248 ? -13.750 20.181 -25.729 1.00 72.81 248 ASN A C 1
ATOM 2016 O O . ASN A 1 248 ? -13.896 18.954 -25.743 1.00 72.81 248 ASN A O 1
ATOM 2020 N N . PHE A 1 249 ? -14.430 20.962 -24.890 1.00 75.25 249 PHE A N 1
ATOM 2021 C CA . PHE A 1 249 ? -15.398 20.453 -23.923 1.00 75.25 249 PHE A CA 1
ATOM 2022 C C . PHE A 1 249 ? -16.812 20.461 -24.518 1.00 75.25 249 PHE A C 1
ATOM 2024 O O . PHE A 1 249 ? -17.160 21.369 -25.260 1.00 75.25 249 PHE A O 1
ATOM 2031 N N . PRO A 1 250 ? -17.662 19.468 -24.196 1.00 81.75 250 PRO A N 1
ATOM 2032 C CA . PRO A 1 250 ? -19.040 19.479 -24.665 1.00 81.75 250 PRO A CA 1
ATOM 2033 C C . PRO A 1 250 ? -19.826 20.640 -24.030 1.00 81.75 250 PRO A C 1
ATOM 2035 O O . PRO A 1 250 ? -19.595 20.965 -22.858 1.00 81.75 250 PRO A O 1
ATOM 2038 N N . PRO A 1 251 ? -20.817 21.204 -24.743 1.00 85.19 251 PRO A N 1
ATOM 2039 C CA . PRO A 1 251 ? -21.653 22.275 -24.214 1.00 85.19 251 PRO A CA 1
ATOM 2040 C C . PRO A 1 251 ? -22.433 21.789 -22.992 1.00 85.19 251 PRO A C 1
ATOM 2042 O O . PRO A 1 251 ? -22.797 20.620 -22.893 1.00 85.19 251 PRO A O 1
ATOM 2045 N N . GLN A 1 252 ? -22.745 22.666 -22.049 1.00 83.56 252 GLN A N 1
ATOM 2046 C CA . GLN A 1 252 ? -23.490 22.309 -20.847 1.00 83.56 252 GLN A CA 1
ATOM 2047 C C . GLN A 1 252 ? -24.967 22.687 -20.990 1.00 83.56 252 GLN A C 1
ATOM 2049 O O . GLN A 1 252 ? -25.305 23.860 -21.144 1.00 83.56 252 GLN A O 1
ATOM 2054 N N . ILE A 1 253 ? -25.855 21.694 -20.881 1.00 85.50 253 ILE A N 1
ATOM 2055 C CA . ILE A 1 253 ? -27.308 21.899 -20.825 1.00 85.50 253 ILE A CA 1
ATOM 2056 C C . ILE A 1 253 ? -27.740 21.900 -19.358 1.00 85.50 253 ILE A C 1
ATOM 2058 O O . ILE A 1 253 ? -27.513 20.935 -18.629 1.00 85.50 253 ILE A O 1
ATOM 2062 N N . SER A 1 254 ? -28.386 22.976 -18.921 1.00 83.12 254 SER A N 1
ATOM 2063 C CA . SER A 1 254 ? -28.956 23.113 -17.580 1.00 83.12 254 SER A CA 1
ATOM 2064 C C . SER A 1 254 ? -30.457 23.389 -17.664 1.00 83.12 254 SER A C 1
ATOM 2066 O O . SER A 1 254 ? -30.912 24.211 -18.455 1.00 83.12 254 SER A O 1
ATOM 2068 N N . GLY A 1 255 ? -31.250 22.667 -16.876 1.00 84.19 255 GLY A N 1
ATOM 2069 C CA . GLY A 1 255 ? -32.708 22.738 -16.908 1.00 84.19 255 GLY A CA 1
ATOM 2070 C C . GLY A 1 255 ? -33.334 21.825 -15.859 1.00 84.19 255 GLY A C 1
ATOM 2071 O O . GLY A 1 255 ? -32.631 21.220 -15.048 1.00 84.19 255 GLY A O 1
ATOM 2072 N N . LEU A 1 256 ? -34.663 21.721 -15.867 1.00 85.38 256 LEU A N 1
ATOM 2073 C CA . LEU A 1 256 ? -35.366 20.782 -14.993 1.00 85.38 256 LEU A CA 1
ATOM 2074 C C . LEU A 1 256 ? -35.035 19.333 -15.397 1.00 85.38 256 LEU A C 1
ATOM 2076 O O . LEU A 1 256 ? -35.110 18.974 -16.570 1.00 85.38 256 LEU A O 1
ATOM 2080 N N . THR A 1 257 ? -34.685 18.497 -14.420 1.00 83.31 257 THR A N 1
ATOM 2081 C CA . THR A 1 257 ? -34.372 17.067 -14.617 1.00 83.31 257 THR A CA 1
ATOM 2082 C C . THR A 1 257 ? -35.585 16.159 -14.431 1.00 83.31 257 THR A C 1
ATOM 2084 O O . THR A 1 257 ? -35.525 14.978 -14.761 1.00 83.31 257 THR A O 1
ATOM 2087 N N . THR A 1 258 ? -36.685 16.699 -13.906 1.00 83.38 258 THR A N 1
ATOM 2088 C CA . THR A 1 258 ? -37.931 15.973 -13.653 1.00 83.38 258 THR A CA 1
ATOM 2089 C C . THR A 1 258 ? -39.105 16.834 -14.100 1.00 83.38 258 THR A C 1
ATOM 2091 O O . THR A 1 258 ? -39.218 17.988 -13.681 1.00 83.38 258 THR A O 1
ATOM 2094 N N . TYR A 1 259 ? -39.955 16.302 -14.977 1.00 87.06 259 TYR A N 1
ATOM 2095 C CA . TYR A 1 259 ? -41.115 17.002 -15.528 1.00 87.06 259 TYR A CA 1
ATOM 2096 C C . TYR A 1 259 ? -42.388 16.448 -14.908 1.00 87.06 259 TYR A C 1
ATOM 2098 O O . TYR A 1 259 ? -42.842 15.362 -15.265 1.00 87.06 259 TYR A O 1
ATOM 2106 N N . ASN A 1 260 ? -42.962 17.224 -13.994 1.00 84.75 260 ASN A N 1
ATOM 2107 C CA . ASN A 1 260 ? -44.249 16.930 -13.381 1.00 84.75 260 ASN A CA 1
ATOM 2108 C C . ASN A 1 260 ? -45.349 17.466 -14.296 1.00 84.75 260 ASN A C 1
ATOM 2110 O O . ASN A 1 260 ? -45.566 18.678 -14.367 1.00 84.75 260 ASN A O 1
ATOM 2114 N N . VAL A 1 261 ? -46.003 16.570 -15.031 1.00 83.12 261 VAL A N 1
ATOM 2115 C CA . VAL A 1 261 ? -46.984 16.934 -16.058 1.00 83.12 261 VAL A CA 1
ATOM 2116 C C . VAL A 1 261 ? -48.354 16.348 -15.750 1.00 83.12 261 VAL A C 1
ATOM 2118 O O . VAL A 1 261 ? -48.482 15.232 -15.251 1.00 83.12 261 VAL A O 1
ATOM 2121 N N . THR A 1 262 ? -49.400 17.110 -16.056 1.00 82.25 262 THR A N 1
ATOM 2122 C CA . THR A 1 262 ? -50.794 16.696 -15.858 1.00 82.25 262 THR A CA 1
ATOM 2123 C C . THR A 1 262 ? -51.477 16.509 -17.198 1.00 82.25 262 THR A C 1
ATOM 2125 O O . THR A 1 262 ? -51.341 17.355 -18.083 1.00 82.25 262 THR A O 1
ATOM 2128 N N . TYR A 1 263 ? -52.229 15.420 -17.343 1.00 81.94 263 TYR A N 1
ATOM 2129 C CA . TYR A 1 263 ? -52.979 15.160 -18.569 1.00 81.94 263 TYR A CA 1
ATOM 2130 C C . TYR A 1 263 ? -53.969 16.297 -18.875 1.00 81.94 263 TYR A C 1
ATOM 2132 O O . TYR A 1 263 ? -54.725 16.714 -17.999 1.00 81.94 263 TYR A O 1
ATOM 2140 N N . GLY A 1 264 ? -53.974 16.787 -20.119 1.00 78.00 264 GLY A N 1
ATOM 2141 C CA . GLY A 1 264 ? -54.852 17.865 -20.584 1.00 78.00 264 GLY A CA 1
ATOM 2142 C C . GLY A 1 264 ? -54.365 19.291 -20.292 1.00 78.00 264 GLY A C 1
ATOM 2143 O O . GLY A 1 264 ? -54.969 20.236 -20.795 1.00 78.00 264 GLY A O 1
ATOM 2144 N N . ASN A 1 265 ? -53.277 19.459 -19.531 1.00 82.94 265 ASN A N 1
ATOM 2145 C CA . ASN A 1 265 ? -52.646 20.758 -19.289 1.00 82.94 265 ASN A CA 1
ATOM 2146 C C . ASN A 1 265 ? -51.469 20.994 -20.247 1.00 82.94 265 ASN A C 1
ATOM 2148 O O . ASN A 1 265 ? -50.885 20.060 -20.796 1.00 82.94 265 ASN A O 1
ATOM 2152 N N . MET A 1 266 ? -51.092 22.262 -20.419 1.00 86.06 266 MET A N 1
ATOM 2153 C CA . MET A 1 266 ? -49.896 22.649 -21.166 1.00 86.06 266 MET A CA 1
ATOM 2154 C C . MET A 1 266 ? -48.708 22.791 -20.212 1.00 86.06 266 MET A C 1
ATOM 2156 O O . MET A 1 266 ? -48.784 23.528 -19.230 1.00 86.06 266 MET A O 1
ATOM 2160 N N . PHE A 1 267 ? -47.611 22.103 -20.514 1.00 87.56 267 PHE A N 1
ATOM 2161 C CA . PHE A 1 267 ? -46.351 22.212 -19.788 1.00 87.56 267 PHE A CA 1
ATOM 2162 C C . PHE A 1 267 ? -45.343 23.036 -20.586 1.00 87.56 267 PHE A C 1
ATOM 2164 O O . PHE A 1 267 ? -45.170 22.812 -21.784 1.00 87.56 267 PHE A O 1
ATOM 2171 N N . THR A 1 268 ? -44.647 23.949 -19.910 1.00 88.81 268 THR A N 1
ATOM 2172 C CA . THR A 1 268 ? -43.629 24.810 -20.520 1.00 88.81 268 THR A CA 1
ATOM 2173 C C . THR A 1 268 ? -42.392 24.866 -19.636 1.00 88.81 268 THR A C 1
ATOM 2175 O O . THR A 1 268 ? -42.498 25.080 -18.429 1.00 88.81 268 THR A O 1
ATOM 2178 N N . THR A 1 269 ? -41.211 24.707 -20.228 1.00 88.00 269 THR A N 1
ATOM 2179 C CA . THR A 1 269 ? -39.928 24.853 -19.533 1.00 88.00 269 THR A CA 1
ATOM 2180 C C . THR A 1 269 ? -38.875 25.464 -20.450 1.00 88.00 269 THR A C 1
ATOM 2182 O O . THR A 1 269 ? -38.950 25.334 -21.668 1.00 88.00 269 THR A O 1
ATOM 2185 N N . THR A 1 270 ? -37.891 26.139 -19.868 1.00 88.94 270 THR A N 1
ATOM 2186 C CA . THR A 1 270 ? -36.789 26.786 -20.588 1.00 88.94 270 THR A CA 1
ATOM 2187 C C . THR A 1 270 ? -35.475 26.115 -20.221 1.00 88.94 270 THR A C 1
ATOM 2189 O O . THR A 1 270 ? -35.200 25.902 -19.037 1.00 88.94 270 THR A O 1
ATOM 2192 N N . LEU A 1 271 ? -34.658 25.810 -21.224 1.00 87.06 271 LEU A N 1
ATOM 2193 C CA . LEU A 1 271 ? -33.318 25.264 -21.045 1.00 87.06 271 LEU A CA 1
ATOM 2194 C C . LEU A 1 271 ? -32.286 26.387 -21.122 1.00 87.06 271 LEU A C 1
ATOM 2196 O O . LEU A 1 271 ? -32.410 27.306 -21.926 1.00 87.06 271 LEU A O 1
ATOM 2200 N N . ASN A 1 272 ? -31.248 26.295 -20.303 1.00 86.56 272 ASN A N 1
ATOM 2201 C CA . ASN A 1 272 ? -30.102 27.184 -20.356 1.00 86.56 272 ASN A CA 1
ATOM 2202 C C . ASN A 1 272 ? -28.887 26.404 -20.862 1.00 86.56 272 ASN A C 1
ATOM 2204 O O . ASN A 1 272 ? -28.434 25.460 -20.208 1.00 86.56 272 ASN A O 1
ATOM 2208 N N . ILE A 1 273 ? -28.383 26.793 -22.031 1.00 84.12 273 ILE A N 1
ATOM 2209 C CA . ILE A 1 273 ? -27.236 26.162 -22.682 1.00 84.12 273 ILE A CA 1
ATOM 2210 C C . ILE A 1 273 ? -26.056 27.123 -22.622 1.00 84.12 273 ILE A C 1
ATOM 2212 O O . ILE A 1 273 ? -26.142 28.255 -23.095 1.00 84.12 273 ILE A O 1
ATOM 2216 N N . THR A 1 274 ? -24.955 26.661 -22.046 1.00 81.69 274 THR A N 1
ATOM 2217 C CA . THR A 1 274 ? -23.713 27.428 -21.931 1.00 81.69 274 THR A CA 1
ATOM 2218 C C . THR A 1 274 ? -22.550 26.589 -22.415 1.00 81.69 274 THR A C 1
ATOM 2220 O O . THR A 1 274 ? -22.463 25.417 -22.059 1.00 81.69 274 THR A O 1
ATOM 2223 N N . ASP A 1 275 ? -21.637 27.188 -23.166 1.00 79.81 275 ASP A N 1
ATOM 2224 C CA . ASP A 1 275 ? -20.382 26.552 -23.547 1.00 79.81 275 ASP A CA 1
ATOM 2225 C C . ASP A 1 275 ? -19.232 27.135 -22.715 1.00 79.81 275 ASP A C 1
ATOM 2227 O O . ASP A 1 275 ? -19.185 28.346 -22.478 1.00 79.81 275 ASP A O 1
ATOM 2231 N N . LEU A 1 276 ? -18.334 26.275 -22.229 1.00 76.44 276 LEU A N 1
ATOM 2232 C CA . LEU A 1 276 ? -17.120 26.716 -21.540 1.00 76.44 276 LEU A CA 1
ATOM 2233 C C . LEU A 1 276 ? -16.057 27.195 -22.539 1.00 76.44 276 LEU A C 1
ATOM 2235 O O . LEU A 1 276 ? -15.185 27.986 -22.170 1.00 76.44 276 LEU A O 1
ATOM 2239 N N . ASN A 1 277 ? -16.128 26.743 -23.792 1.00 79.06 277 ASN A N 1
ATOM 2240 C CA . ASN A 1 277 ? -15.249 27.166 -24.865 1.00 79.06 277 ASN A CA 1
ATOM 2241 C C . ASN A 1 277 ? -15.769 28.479 -25.482 1.00 79.06 277 ASN A C 1
ATOM 2243 O O . ASN A 1 277 ? -16.816 28.564 -26.125 1.00 79.06 277 ASN A O 1
ATOM 2247 N N . ASN A 1 278 ? -15.024 29.561 -25.244 1.00 65.69 278 ASN A N 1
ATOM 2248 C CA . ASN A 1 278 ? -15.443 30.918 -25.586 1.00 65.69 278 ASN A CA 1
ATOM 2249 C C . ASN A 1 278 ? -15.432 31.132 -27.117 1.00 65.69 278 ASN A C 1
ATOM 2251 O O . ASN A 1 278 ? -14.362 31.217 -27.719 1.00 65.69 278 ASN A O 1
ATOM 2255 N N . GLY A 1 279 ? -16.613 31.267 -27.733 1.00 65.50 279 GLY A N 1
ATOM 2256 C CA . GLY A 1 279 ? -16.774 31.542 -29.171 1.00 65.50 279 GLY A CA 1
ATOM 2257 C C . GLY A 1 279 ? -17.230 30.357 -30.031 1.00 65.50 279 GLY A C 1
ATOM 2258 O O . GLY A 1 279 ? -17.380 30.536 -31.241 1.00 65.50 279 GLY A O 1
ATOM 2259 N N . ASP A 1 280 ? -17.480 29.187 -29.437 1.00 76.19 280 ASP A N 1
ATOM 2260 C CA . ASP A 1 280 ? -18.044 28.043 -30.155 1.00 76.19 280 ASP A CA 1
ATOM 2261 C C . ASP A 1 280 ? -19.564 28.202 -30.366 1.00 76.19 280 ASP A C 1
ATOM 2263 O O . ASP A 1 280 ? -20.286 28.801 -29.563 1.00 76.19 280 ASP A O 1
ATOM 2267 N N . ILE A 1 281 ? -20.049 27.721 -31.516 1.00 76.88 281 ILE A N 1
ATOM 2268 C CA . ILE A 1 281 ? -21.468 27.785 -31.890 1.00 76.88 281 ILE A CA 1
ATOM 2269 C C . ILE A 1 281 ? -22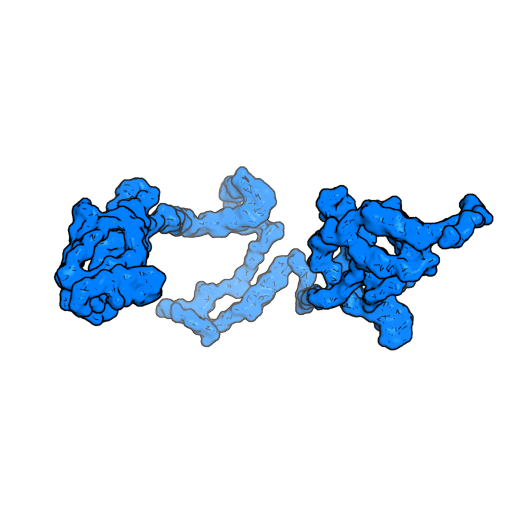.115 26.461 -31.505 1.00 76.88 281 ILE A C 1
ATOM 2271 O O . ILE A 1 281 ? -21.758 25.415 -32.045 1.00 76.88 281 ILE A O 1
ATOM 2275 N N . VAL A 1 282 ? -23.104 26.527 -30.618 1.00 83.19 282 VAL A N 1
ATOM 2276 C CA . VAL A 1 282 ? -23.841 25.355 -30.145 1.00 83.19 282 VAL A CA 1
ATOM 2277 C C . VAL A 1 282 ? -25.147 25.202 -30.914 1.00 83.19 282 VAL A C 1
ATOM 2279 O O . VAL A 1 282 ? -25.921 26.147 -31.072 1.00 83.19 282 VAL A O 1
ATOM 2282 N N . THR A 1 283 ? -25.410 23.984 -31.371 1.00 84.12 283 THR A N 1
ATOM 2283 C CA . THR A 1 283 ? -26.669 23.580 -32.001 1.00 84.12 283 THR A CA 1
ATOM 2284 C C . THR A 1 283 ? -27.425 22.647 -31.067 1.00 84.12 283 THR A C 1
ATOM 2286 O O . THR A 1 283 ? -26.827 21.766 -30.456 1.00 84.12 283 THR A O 1
ATOM 2289 N N . VAL A 1 284 ? -28.737 22.850 -30.918 1.00 85.44 284 VAL A N 1
ATOM 2290 C CA . VAL A 1 284 ? -29.567 22.042 -30.013 1.00 85.44 284 VAL A CA 1
ATOM 2291 C C . VAL A 1 284 ? -30.707 21.398 -30.772 1.00 85.44 284 VAL A C 1
ATOM 2293 O O . VAL A 1 284 ? -31.465 22.067 -31.482 1.00 85.44 284 VAL A O 1
ATOM 2296 N N . GLU A 1 285 ? -30.839 20.093 -30.583 1.00 87.19 285 GLU A N 1
ATOM 2297 C CA . GLU A 1 285 ? -31.865 19.270 -31.200 1.00 87.19 285 GLU A CA 1
ATOM 2298 C C . GLU A 1 285 ? -32.581 18.420 -30.151 1.00 87.19 285 GLU A C 1
ATOM 2300 O O . GLU A 1 285 ? -32.032 18.071 -29.107 1.00 87.19 285 GLU A O 1
ATOM 2305 N N . MET A 1 286 ? -33.843 18.099 -30.424 1.00 86.19 286 MET A N 1
ATOM 2306 C CA . MET A 1 286 ? -34.651 17.234 -29.574 1.00 86.19 286 MET A CA 1
ATOM 2307 C C . MET A 1 286 ? -34.853 15.900 -30.282 1.00 86.19 286 MET A C 1
ATOM 2309 O O . MET A 1 286 ? -35.347 15.849 -31.409 1.00 86.19 286 MET A O 1
ATOM 2313 N N . THR A 1 287 ? -34.498 14.824 -29.593 1.00 84.25 287 THR A N 1
ATOM 2314 C CA . THR A 1 287 ? -34.703 13.448 -30.044 1.00 84.25 287 THR A CA 1
ATOM 2315 C C . THR A 1 287 ? -35.939 12.865 -29.360 1.00 84.25 287 THR A C 1
ATOM 2317 O O . THR A 1 287 ? -36.197 13.137 -28.185 1.00 84.25 287 THR A O 1
ATOM 2320 N N . ASN A 1 288 ? -36.727 12.097 -30.119 1.00 82.75 288 ASN A N 1
ATOM 2321 C CA . ASN A 1 288 ? -38.023 11.538 -29.709 1.00 82.75 288 ASN A CA 1
ATOM 2322 C C . ASN A 1 288 ? -39.028 12.590 -29.182 1.00 82.75 288 ASN A C 1
ATOM 2324 O O . ASN A 1 288 ? -39.462 12.513 -28.032 1.00 82.75 288 ASN A O 1
ATOM 2328 N N . PRO A 1 289 ? -39.418 13.586 -30.006 1.00 84.06 289 PRO A N 1
ATOM 2329 C CA . PRO A 1 289 ? -40.396 14.594 -29.607 1.00 84.06 289 PRO A CA 1
ATOM 2330 C C . PRO A 1 289 ? -41.760 13.964 -29.262 1.00 84.06 289 PRO A C 1
ATOM 2332 O O . PRO A 1 289 ? -42.321 13.246 -30.095 1.00 84.06 289 PRO A O 1
ATOM 2335 N N . PRO A 1 290 ? -42.344 14.261 -28.086 1.00 84.00 290 PRO A N 1
ATOM 2336 C CA . PRO A 1 290 ? -43.715 13.872 -27.772 1.00 84.00 290 PRO A CA 1
ATOM 2337 C C . PRO A 1 290 ? -44.727 14.465 -28.764 1.00 84.00 290 PRO A C 1
ATOM 2339 O O . PRO A 1 290 ? -44.530 15.561 -29.299 1.00 84.00 290 PRO A O 1
ATOM 2342 N N . ILE A 1 291 ? -45.853 13.780 -28.975 1.00 81.50 291 ILE A N 1
ATOM 2343 C CA . ILE A 1 291 ? -46.949 14.290 -29.813 1.00 81.50 291 ILE A CA 1
ATOM 2344 C C . ILE A 1 291 ? -47.478 15.602 -29.205 1.00 81.50 291 ILE A C 1
ATOM 2346 O O . ILE A 1 291 ? -47.638 15.707 -27.988 1.00 81.50 291 ILE A O 1
ATOM 2350 N N . ASN A 1 292 ? -47.740 16.600 -30.056 1.00 84.81 292 ASN A N 1
ATOM 2351 C CA . ASN A 1 292 ? -48.151 17.958 -29.670 1.00 84.81 292 ASN A CA 1
ATOM 2352 C C . ASN A 1 292 ? -47.122 18.719 -28.808 1.00 84.81 292 ASN A C 1
ATOM 2354 O O . ASN A 1 292 ? -47.496 19.546 -27.971 1.00 84.81 292 ASN A O 1
ATOM 2358 N N . SER A 1 293 ? -45.828 18.446 -29.006 1.00 88.06 293 SER A N 1
ATOM 2359 C CA . SER A 1 293 ? -44.731 19.236 -28.436 1.00 88.06 293 SER A CA 1
ATOM 2360 C C . SER A 1 293 ? -44.092 20.176 -29.461 1.00 88.06 293 SER A C 1
ATOM 2362 O O . SER A 1 293 ? -44.097 19.918 -30.666 1.00 88.06 293 SER A O 1
ATOM 2364 N N . HIS A 1 294 ? -43.538 21.283 -28.976 1.00 89.00 294 HIS A N 1
ATOM 2365 C CA . HIS A 1 294 ? -42.808 22.261 -29.767 1.00 89.00 294 HIS A CA 1
ATOM 2366 C C . HIS A 1 294 ? -41.610 22.794 -28.975 1.00 89.00 294 HIS A C 1
ATOM 2368 O O . HIS A 1 294 ? -41.742 23.168 -27.808 1.00 89.00 294 HIS A O 1
ATOM 2374 N N . PHE A 1 295 ? -40.444 22.835 -29.620 1.00 88.81 295 PHE A N 1
ATOM 2375 C CA . PHE A 1 295 ? -39.215 23.384 -29.053 1.00 88.81 295 PHE A CA 1
ATOM 2376 C C . PHE A 1 295 ? -38.758 24.590 -29.872 1.00 88.81 295 PHE A C 1
ATOM 2378 O O . PHE A 1 295 ? -38.379 24.444 -31.039 1.00 88.81 295 PHE A O 1
ATOM 2385 N N . ASP A 1 296 ? -38.796 25.769 -29.256 1.00 88.06 296 ASP A N 1
ATOM 2386 C CA . ASP A 1 296 ? -38.306 27.005 -29.854 1.00 88.06 296 ASP A CA 1
ATOM 2387 C C . ASP A 1 296 ? -36.793 27.126 -29.638 1.00 88.06 296 ASP A C 1
ATOM 2389 O O . ASP A 1 296 ? -36.307 27.232 -28.512 1.00 88.06 296 ASP A O 1
ATOM 2393 N N . ARG A 1 297 ? -36.044 27.136 -30.743 1.00 81.75 297 ARG A N 1
ATOM 2394 C CA . ARG A 1 297 ? -34.576 27.188 -30.749 1.00 81.75 297 ARG A CA 1
ATOM 2395 C C . ARG A 1 297 ? -34.012 28.586 -30.484 1.00 81.75 297 ARG A C 1
ATOM 2397 O O . ARG A 1 297 ? -32.821 28.693 -30.230 1.00 81.75 297 ARG A O 1
ATOM 2404 N N . GLN A 1 298 ? -34.822 29.646 -30.568 1.00 81.25 298 GLN A N 1
ATOM 2405 C CA . GLN A 1 298 ? -34.360 31.016 -30.300 1.00 81.25 298 GLN A CA 1
ATOM 2406 C C . GLN A 1 298 ? -34.396 31.345 -28.809 1.00 81.25 298 GLN A C 1
ATOM 2408 O O . GLN A 1 298 ? -33.511 32.022 -28.296 1.00 81.25 298 GLN A O 1
ATOM 2413 N N . THR A 1 299 ? -35.424 30.854 -28.119 1.00 82.81 299 THR A N 1
ATOM 2414 C CA . THR A 1 299 ? -35.629 31.087 -26.683 1.00 82.81 299 THR A CA 1
ATOM 2415 C C . THR A 1 299 ? -35.280 29.874 -25.819 1.00 82.81 299 THR A C 1
ATOM 2417 O O . THR A 1 299 ? -35.355 29.960 -24.596 1.00 82.81 299 THR A O 1
ATOM 2420 N N . TYR A 1 300 ? -34.906 28.749 -26.441 1.00 87.12 300 TYR A N 1
ATOM 2421 C CA . TYR A 1 300 ? -34.684 27.447 -25.801 1.00 87.12 300 TYR A CA 1
ATOM 2422 C C . TYR A 1 300 ? -35.862 27.004 -24.923 1.00 87.12 300 TYR A C 1
ATOM 2424 O O . TYR A 1 300 ? -35.690 26.394 -23.864 1.00 87.12 300 TYR A O 1
ATOM 2432 N N . THR A 1 301 ? -37.078 27.312 -25.381 1.00 88.44 301 THR A N 1
ATOM 2433 C CA . THR A 1 301 ? -38.321 27.012 -24.668 1.00 88.44 301 THR A CA 1
ATOM 2434 C C . THR A 1 301 ? -38.963 25.753 -25.235 1.00 88.44 301 THR A C 1
ATOM 2436 O O . THR A 1 301 ? -39.302 25.682 -26.416 1.00 88.44 301 THR A O 1
ATOM 2439 N N . PHE A 1 302 ? -39.174 24.760 -24.377 1.00 90.69 302 PHE A N 1
ATOM 2440 C CA . PHE A 1 302 ? -39.956 23.569 -24.666 1.00 90.69 302 PHE A CA 1
ATOM 2441 C C . PHE A 1 302 ? -41.393 23.755 -24.185 1.00 90.69 302 PHE A C 1
ATOM 2443 O O . PHE A 1 302 ? -41.630 24.093 -23.027 1.00 90.69 302 PHE A O 1
ATOM 2450 N N . THR A 1 303 ? -42.347 23.495 -25.073 1.00 89.25 303 THR A N 1
ATOM 2451 C CA . THR A 1 303 ? -43.786 23.526 -24.797 1.00 89.25 303 THR A CA 1
ATOM 2452 C C . THR A 1 303 ? -44.403 22.196 -25.194 1.00 89.25 303 THR A C 1
ATOM 2454 O O . THR A 1 303 ? -44.095 21.648 -26.253 1.00 89.25 303 THR A O 1
ATOM 2457 N N . TRP A 1 304 ? -45.274 21.654 -24.353 1.00 88.69 304 TRP A N 1
ATOM 2458 C CA . TRP A 1 304 ? -45.920 20.377 -24.612 1.00 88.69 304 TRP A CA 1
ATOM 2459 C C . TRP A 1 304 ? -47.362 20.379 -24.130 1.00 88.69 304 TRP A C 1
ATOM 2461 O O . TRP A 1 304 ? -47.640 20.673 -22.969 1.00 88.69 304 TRP A O 1
ATOM 2471 N N . ASN A 1 305 ? -48.282 20.039 -25.034 1.00 87.56 305 ASN A N 1
ATOM 2472 C CA . ASN A 1 305 ? -49.675 19.793 -24.693 1.00 87.56 305 ASN A CA 1
ATOM 2473 C C . ASN A 1 305 ? -49.901 18.291 -24.458 1.00 87.56 305 ASN A C 1
ATOM 2475 O O . ASN A 1 305 ? -49.886 17.489 -25.401 1.00 87.56 305 ASN A O 1
ATOM 2479 N N . ILE A 1 306 ? -50.094 17.907 -23.195 1.00 85.38 306 ILE A N 1
ATOM 2480 C CA . ILE A 1 306 ? -50.141 16.501 -22.791 1.00 85.38 306 ILE A CA 1
ATOM 2481 C C . ILE A 1 306 ? -51.479 15.891 -23.208 1.00 85.38 306 ILE A C 1
ATOM 2483 O O . ILE A 1 306 ? -52.526 16.175 -22.628 1.00 85.38 306 ILE A O 1
ATOM 2487 N N . SER A 1 307 ? -51.421 15.030 -24.221 1.00 78.81 307 SER A N 1
ATOM 2488 C CA . SER A 1 307 ? -52.589 14.427 -24.882 1.00 78.81 307 SER A CA 1
ATOM 2489 C C . SER A 1 307 ? -52.542 12.898 -24.946 1.00 78.81 307 SER A C 1
ATOM 2491 O O . SER A 1 307 ? -53.482 12.274 -25.430 1.00 78.81 307 SER A O 1
ATOM 2493 N N . THR A 1 308 ? -51.473 12.282 -24.441 1.00 71.88 308 THR A N 1
ATOM 2494 C CA . THR A 1 308 ? -51.262 10.830 -24.447 1.00 71.88 308 THR A CA 1
ATOM 2495 C C . THR A 1 308 ? -50.967 10.327 -23.039 1.00 71.88 308 THR A C 1
ATOM 2497 O O . THR A 1 308 ? -50.508 11.083 -22.186 1.00 71.88 308 THR A O 1
ATOM 2500 N N . TYR A 1 309 ? -51.253 9.047 -22.795 1.00 68.50 309 TYR A N 1
ATOM 2501 C CA . TYR A 1 309 ? -51.076 8.384 -21.499 1.00 68.50 309 TYR A CA 1
ATOM 2502 C C . TYR A 1 309 ? -50.005 7.277 -21.535 1.00 68.50 309 TYR A C 1
ATOM 2504 O O . TYR A 1 309 ? -50.041 6.335 -20.747 1.00 68.50 309 TYR A O 1
ATOM 2512 N N . GLU A 1 310 ? -49.055 7.379 -22.466 1.00 72.75 310 GLU A N 1
ATOM 2513 C CA . GLU A 1 310 ? -47.965 6.415 -22.641 1.00 72.75 310 GLU A CA 1
ATOM 2514 C C . GLU A 1 310 ? -46.665 6.907 -21.996 1.00 72.75 310 GLU A C 1
ATOM 2516 O O . GLU A 1 310 ? -46.420 8.110 -21.885 1.00 72.75 310 GLU A O 1
ATOM 2521 N N . ASN A 1 311 ? -45.803 5.966 -21.602 1.00 72.50 311 ASN A N 1
ATOM 2522 C CA . ASN A 1 311 ? -44.465 6.283 -21.112 1.00 72.50 311 ASN A CA 1
ATOM 2523 C C . ASN A 1 311 ? -43.600 6.765 -22.279 1.00 72.50 311 ASN A C 1
ATOM 2525 O O . ASN A 1 311 ? -43.200 5.974 -23.132 1.00 72.50 311 ASN A O 1
ATOM 2529 N N . ILE A 1 312 ? -43.302 8.061 -22.298 1.00 80.75 312 ILE A N 1
ATOM 2530 C CA . ILE A 1 312 ? -42.490 8.701 -23.334 1.00 80.75 312 ILE A CA 1
ATOM 2531 C C . ILE A 1 312 ? -41.127 9.062 -22.745 1.00 80.75 312 ILE A C 1
ATOM 2533 O O . ILE A 1 312 ? -41.030 9.510 -21.603 1.00 80.75 312 ILE A O 1
ATOM 2537 N N . SER A 1 313 ? -40.070 8.890 -23.535 1.00 82.62 313 SER A N 1
ATOM 2538 C CA . SER A 1 313 ? -38.744 9.429 -23.251 1.00 82.62 313 SER A CA 1
ATOM 2539 C C . SER A 1 313 ? -38.379 10.454 -24.319 1.00 82.62 313 SER A C 1
ATOM 2541 O O . SER A 1 313 ? -38.462 10.177 -25.514 1.00 82.62 313 SER A O 1
ATOM 2543 N N . LEU A 1 314 ? -37.985 11.645 -23.878 1.00 87.12 314 LEU A N 1
ATOM 2544 C CA . LEU A 1 314 ? -37.463 12.706 -24.736 1.00 87.12 314 LEU A CA 1
ATOM 2545 C C . LEU A 1 314 ? -36.038 13.031 -24.298 1.00 87.12 314 LEU A C 1
ATOM 2547 O O . LEU A 1 314 ? -35.684 12.854 -23.129 1.00 87.12 314 LEU A O 1
ATOM 2551 N N . THR A 1 315 ? -35.195 13.480 -25.221 1.00 88.19 315 THR A N 1
ATOM 2552 C CA . THR A 1 315 ? -33.812 13.852 -24.896 1.00 88.19 315 THR A CA 1
ATOM 2553 C C . THR A 1 315 ? -33.385 15.061 -25.711 1.00 88.19 315 THR A C 1
ATOM 2555 O O . THR A 1 315 ? -33.529 15.081 -26.936 1.00 88.19 315 THR A O 1
ATOM 2558 N N . PHE A 1 316 ? -32.853 16.071 -25.027 1.00 88.81 316 PHE A N 1
ATOM 2559 C CA . PHE A 1 316 ? -32.248 17.242 -25.652 1.00 88.81 316 PHE A CA 1
ATOM 2560 C C . PHE A 1 316 ? -30.763 16.985 -25.860 1.00 88.81 316 PHE A C 1
ATOM 2562 O O . PHE A 1 316 ? -30.074 16.610 -24.915 1.00 88.81 316 PHE A O 1
ATOM 2569 N N . VAL A 1 317 ? -30.279 17.198 -27.078 1.00 88.44 317 VAL A N 1
ATOM 2570 C CA . VAL A 1 317 ? -28.882 17.000 -27.463 1.00 88.44 317 VAL A CA 1
ATOM 2571 C C . VAL A 1 317 ? -28.318 18.344 -27.900 1.00 88.44 317 VAL A C 1
ATOM 2573 O O . VAL A 1 317 ? -28.845 18.959 -28.827 1.00 88.44 317 VAL A O 1
ATOM 2576 N N . ALA A 1 318 ? -27.259 18.804 -27.241 1.00 86.94 318 ALA A N 1
ATOM 2577 C CA . ALA A 1 318 ? -26.504 19.984 -27.642 1.00 86.94 318 ALA A CA 1
ATOM 2578 C C . ALA A 1 318 ? -25.168 19.541 -28.238 1.00 86.94 318 ALA A C 1
ATOM 2580 O O . ALA A 1 318 ? -24.452 18.747 -27.632 1.00 86.94 318 ALA A O 1
ATOM 2581 N N . THR A 1 319 ? -24.850 20.043 -29.427 1.00 86.81 319 THR A N 1
ATOM 2582 C CA . THR A 1 319 ? -23.636 19.701 -30.173 1.00 86.81 319 THR A CA 1
ATOM 2583 C C . THR A 1 319 ? -22.908 20.980 -30.554 1.00 86.81 319 THR A C 1
ATOM 2585 O O . THR A 1 319 ? -23.523 21.898 -31.106 1.00 86.81 319 THR A O 1
ATOM 2588 N N . ASP A 1 320 ? -21.616 21.048 -30.249 1.00 84.25 320 ASP A N 1
ATOM 2589 C CA . ASP A 1 320 ? -20.760 22.147 -30.689 1.00 84.25 320 ASP A CA 1
ATOM 2590 C C . ASP A 1 320 ? -20.381 22.003 -32.182 1.00 84.25 320 ASP A C 1
ATOM 2592 O O . ASP A 1 320 ? -20.661 21.008 -32.855 1.00 84.25 320 ASP A O 1
ATOM 2596 N N . ASN A 1 321 ? -19.710 23.011 -32.726 1.00 81.62 321 ASN A N 1
ATOM 2597 C CA . ASN A 1 321 ? -19.203 23.017 -34.100 1.00 81.62 321 ASN A CA 1
ATOM 2598 C C . ASN A 1 321 ? -17.969 22.111 -34.326 1.00 81.62 321 ASN A C 1
ATOM 2600 O O . ASN A 1 321 ? -17.521 21.983 -35.468 1.00 81.62 321 ASN A O 1
ATOM 2604 N N . LYS A 1 322 ? -17.417 21.498 -33.273 1.00 76.62 322 LYS A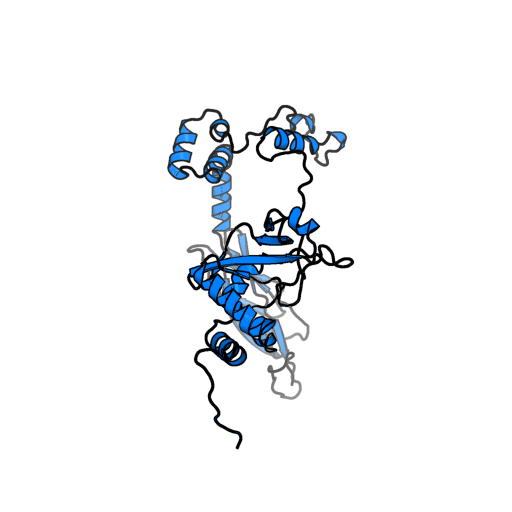 N 1
ATOM 2605 C CA . LYS A 1 322 ? -16.223 20.633 -33.290 1.00 76.62 322 LYS A CA 1
ATOM 2606 C C . LYS A 1 322 ? -16.547 19.153 -33.024 1.00 76.62 322 LYS A C 1
ATOM 2608 O O . LYS A 1 322 ? -15.650 18.313 -33.073 1.00 76.62 322 LYS A O 1
ATOM 2613 N N . GLY A 1 323 ? -17.821 18.812 -32.828 1.00 72.19 323 GLY A N 1
ATOM 2614 C CA . GLY A 1 323 ? -18.344 17.458 -32.669 1.00 72.19 323 GLY A CA 1
ATOM 2615 C C . GLY A 1 323 ? -18.483 16.950 -31.226 1.00 72.19 323 GLY A C 1
ATOM 2616 O O . GLY A 1 323 ? -18.841 15.781 -31.054 1.00 72.19 323 GLY A O 1
ATOM 2617 N N . ALA A 1 324 ? -18.231 17.762 -30.192 1.00 79.12 324 ALA A N 1
ATOM 2618 C CA . ALA A 1 324 ? -18.531 17.386 -28.811 1.00 79.12 324 ALA A CA 1
ATOM 2619 C C . ALA A 1 324 ? -20.025 17.574 -28.507 1.00 79.12 324 ALA A C 1
ATOM 2621 O O . ALA A 1 324 ? -20.658 18.548 -28.918 1.00 79.12 324 ALA A O 1
ATOM 2622 N N . ARG A 1 325 ? -20.600 16.609 -27.780 1.00 84.62 325 ARG A N 1
ATOM 2623 C CA . ARG A 1 325 ? -22.044 16.522 -27.529 1.00 84.62 325 ARG A CA 1
ATOM 2624 C C . ARG A 1 325 ? -22.370 16.323 -26.057 1.00 84.62 325 ARG A C 1
ATOM 2626 O O . ARG A 1 325 ? -21.666 15.593 -25.356 1.00 84.62 325 ARG A O 1
ATOM 2633 N N . SER A 1 326 ? -23.473 16.909 -25.620 1.00 87.75 326 SER A N 1
ATOM 2634 C CA . SER A 1 326 ? -24.082 16.670 -24.314 1.00 87.75 326 SER A CA 1
ATOM 2635 C C . SER A 1 326 ? -25.570 16.387 -24.449 1.00 87.75 326 SER A C 1
ATOM 2637 O O . SER A 1 326 ? -26.222 16.818 -25.400 1.00 87.75 326 SER A O 1
ATOM 2639 N N . GLU A 1 327 ? -26.103 15.631 -23.492 1.00 88.31 327 GLU A N 1
ATOM 2640 C CA . GLU A 1 327 ? -27.480 15.149 -23.529 1.00 88.31 327 GLU A CA 1
ATOM 2641 C C . GLU A 1 327 ? -28.172 15.407 -22.187 1.00 88.31 327 GLU A C 1
ATOM 2643 O O . GLU A 1 327 ? -27.608 15.140 -21.123 1.00 88.31 327 GLU A O 1
ATOM 2648 N N . LEU A 1 328 ? -29.407 15.911 -22.239 1.00 85.69 328 LEU A N 1
ATOM 2649 C CA . LEU A 1 328 ? -30.296 16.061 -21.089 1.00 85.69 328 LEU A CA 1
ATOM 2650 C C . LEU A 1 328 ? -31.578 15.262 -21.336 1.00 85.69 328 LEU A C 1
ATOM 2652 O O . LEU A 1 328 ? -32.408 15.632 -22.170 1.00 85.69 328 LEU A O 1
ATOM 2656 N N . ALA A 1 329 ? -31.741 14.180 -20.578 1.00 88.19 329 ALA A N 1
ATOM 2657 C CA . ALA A 1 329 ? -32.928 13.331 -20.586 1.00 88.19 329 ALA A CA 1
ATOM 2658 C C . ALA A 1 329 ? -33.703 13.512 -19.265 1.00 88.19 329 ALA A C 1
ATOM 2660 O O . ALA A 1 329 ? -33.289 12.965 -18.239 1.00 88.19 329 ALA A O 1
ATOM 2661 N N . PRO A 1 330 ? -34.791 14.302 -19.245 1.00 86.62 330 PRO A N 1
ATOM 2662 C CA . PRO A 1 330 ? -35.590 14.500 -18.042 1.00 86.62 330 PRO A CA 1
ATOM 2663 C C . PRO A 1 330 ? -36.474 13.283 -17.745 1.00 86.62 330 PRO A C 1
ATOM 2665 O O . PRO A 1 330 ? -37.010 12.638 -18.647 1.00 86.62 330 PRO A O 1
ATOM 2668 N N . GLN A 1 331 ? -36.684 12.999 -16.461 1.00 84.06 331 GLN A N 1
ATOM 2669 C CA . GLN A 1 331 ? -37.650 12.000 -16.016 1.00 84.06 331 GLN A CA 1
ATOM 2670 C C . GLN A 1 331 ? -39.060 12.595 -16.045 1.00 84.06 331 GLN A C 1
ATOM 2672 O O . GLN A 1 331 ? -39.342 13.572 -15.354 1.00 84.06 331 GLN A O 1
ATOM 2677 N N . ILE A 1 332 ? -39.959 12.002 -16.825 1.00 84.94 332 ILE A N 1
ATOM 2678 C CA . ILE A 1 332 ? -41.344 12.469 -16.931 1.00 84.94 332 ILE A CA 1
ATOM 2679 C C . ILE A 1 332 ? -42.189 11.760 -15.871 1.00 84.94 332 ILE A C 1
ATOM 2681 O O . ILE A 1 332 ? -42.308 10.536 -15.884 1.00 84.94 332 ILE A O 1
ATOM 2685 N N . ILE A 1 333 ? -42.782 12.534 -14.962 1.00 80.62 333 ILE A N 1
ATOM 2686 C CA . ILE A 1 333 ? -43.745 12.061 -13.966 1.00 80.62 333 ILE A CA 1
ATOM 2687 C C . ILE A 1 333 ? -45.104 12.621 -14.363 1.00 80.62 333 ILE A C 1
ATOM 2689 O O . ILE A 1 333 ? -45.396 13.805 -14.187 1.00 80.62 333 ILE A O 1
ATOM 2693 N N . MET A 1 334 ? -45.930 11.758 -14.945 1.00 77.12 334 MET A N 1
ATOM 2694 C CA . MET A 1 334 ? -47.256 12.127 -15.416 1.00 77.12 334 MET A CA 1
ATOM 2695 C C . MET A 1 334 ? -48.319 11.766 -14.381 1.00 77.12 334 MET A C 1
ATOM 2697 O O . MET A 1 334 ? -48.300 10.675 -13.818 1.00 77.12 334 MET A O 1
ATOM 2701 N N . CYS A 1 335 ? -49.266 12.676 -14.173 1.00 75.75 335 CYS A N 1
ATOM 2702 C CA . CYS A 1 335 ? -50.407 12.490 -13.288 1.00 75.75 335 CYS A CA 1
ATOM 2703 C C . CYS A 1 335 ? -51.727 12.621 -14.069 1.00 75.75 335 CYS A C 1
ATOM 2705 O O . CYS A 1 335 ? -51.894 13.517 -14.905 1.00 75.75 335 CYS A O 1
ATOM 2707 N N . TYR A 1 336 ? -52.670 11.715 -13.795 1.00 72.62 336 TYR A N 1
ATOM 2708 C CA . TYR A 1 336 ? -53.991 11.665 -14.423 1.00 72.62 336 TYR A CA 1
ATOM 2709 C C . TYR A 1 336 ? -55.090 11.674 -13.357 1.00 72.62 336 TYR A C 1
ATOM 2711 O O . TYR A 1 336 ? -55.348 10.649 -12.730 1.00 72.62 336 TYR A O 1
ATOM 2719 N N . CYS A 1 337 ? -55.768 12.813 -13.173 1.00 67.69 337 CYS A N 1
ATOM 2720 C CA . CYS A 1 337 ? -56.883 12.929 -12.228 1.00 67.69 337 CYS A CA 1
ATOM 2721 C C . CYS A 1 337 ? -58.222 12.993 -12.961 1.00 67.69 337 CYS A C 1
ATOM 2723 O O . CYS A 1 337 ? -58.562 14.005 -13.571 1.00 67.69 337 CYS A O 1
ATOM 2725 N N . SER A 1 338 ? -59.021 11.932 -12.854 1.00 58.97 338 SER A N 1
ATOM 2726 C CA . SER A 1 338 ? -60.444 11.973 -13.211 1.00 58.97 338 SER A CA 1
ATOM 2727 C C . SER A 1 338 ? -61.270 12.386 -11.989 1.00 58.97 338 SER A C 1
ATOM 2729 O O . SER A 1 338 ? -61.084 11.817 -10.919 1.00 58.97 338 SER A O 1
ATOM 2731 N N . ASN A 1 339 ? -62.202 13.335 -12.157 1.00 56.44 339 ASN A N 1
ATOM 2732 C CA . ASN A 1 339 ? -63.089 13.911 -11.121 1.00 56.44 339 ASN A CA 1
ATOM 2733 C C . ASN A 1 339 ? -62.503 15.029 -10.231 1.00 56.44 339 ASN A C 1
ATOM 2735 O O . ASN A 1 339 ? -62.790 15.079 -9.038 1.00 56.44 339 ASN A O 1
ATOM 2739 N N . ASN A 1 340 ? -61.754 15.978 -10.806 1.00 61.88 340 ASN A N 1
ATOM 2740 C CA . ASN A 1 340 ? -61.340 17.217 -10.119 1.00 61.88 340 ASN A CA 1
ATOM 2741 C C . ASN A 1 340 ? -60.389 17.010 -8.912 1.00 61.88 340 ASN A C 1
ATOM 2743 O O . ASN A 1 340 ? -60.347 17.845 -8.010 1.00 61.88 340 ASN A O 1
ATOM 2747 N N . GLY A 1 341 ? -59.646 15.896 -8.890 1.00 62.31 341 GLY A N 1
ATOM 2748 C CA . GLY A 1 341 ? -58.575 15.638 -7.920 1.00 62.31 341 GLY A CA 1
ATOM 2749 C C . GLY A 1 341 ? -57.329 16.494 -8.180 1.00 62.31 341 GLY A C 1
ATOM 2750 O O . GLY A 1 341 ? -57.085 16.918 -9.311 1.00 62.31 341 GLY A O 1
ATOM 2751 N N . THR A 1 342 ? -56.544 16.743 -7.132 1.00 65.62 342 THR A N 1
ATOM 2752 C CA . THR A 1 342 ? -55.310 17.543 -7.192 1.00 65.62 342 THR A CA 1
ATOM 2753 C C . THR A 1 342 ? -54.103 16.613 -7.177 1.00 65.62 342 THR A C 1
ATOM 2755 O O . THR A 1 342 ? -53.985 15.802 -6.265 1.00 65.62 342 THR A O 1
ATOM 2758 N N . CYS A 1 343 ? -53.201 16.738 -8.153 1.00 66.62 343 CYS A N 1
ATOM 2759 C CA . CYS A 1 343 ? -52.013 15.886 -8.228 1.00 66.62 343 CYS A CA 1
ATOM 2760 C C . CYS A 1 343 ? -51.048 16.129 -7.068 1.00 66.62 343 CYS A C 1
ATOM 2762 O O . CYS A 1 343 ? -50.578 17.256 -6.879 1.00 66.62 343 CYS A O 1
ATOM 2764 N N . ASP A 1 344 ? -50.702 15.054 -6.364 1.00 68.62 344 ASP A N 1
ATOM 2765 C CA . ASP A 1 344 ? -49.603 15.033 -5.409 1.00 68.62 344 ASP A CA 1
ATOM 2766 C C . ASP A 1 344 ? -48.370 14.379 -6.050 1.00 68.62 344 ASP A C 1
ATOM 2768 O O . ASP A 1 344 ? -48.383 13.212 -6.450 1.00 68.62 344 ASP A O 1
ATOM 2772 N N . TYR A 1 345 ? -47.296 15.161 -6.161 1.00 68.56 345 TYR A N 1
ATOM 2773 C CA . TYR A 1 345 ? -46.017 14.747 -6.742 1.00 68.56 345 TYR A CA 1
ATOM 2774 C C . TYR A 1 345 ? -44.978 14.368 -5.667 1.00 68.56 345 TYR A C 1
ATOM 2776 O O . TYR A 1 345 ? -43.796 14.245 -5.980 1.00 68.56 345 TYR A O 1
ATOM 2784 N N . ALA A 1 346 ? -45.385 14.214 -4.398 1.00 58.59 346 ALA A N 1
ATOM 2785 C CA . ALA A 1 346 ? -44.496 13.845 -3.292 1.00 58.59 346 ALA A CA 1
ATOM 2786 C C . ALA A 1 346 ? -44.121 12.345 -3.246 1.00 58.59 346 ALA A C 1
ATOM 2788 O O . ALA A 1 346 ? -43.232 11.966 -2.481 1.00 58.59 346 ALA A O 1
ATOM 2789 N N . ALA A 1 347 ? -44.760 11.494 -4.056 1.00 52.28 347 ALA A N 1
ATOM 2790 C CA . ALA A 1 347 ? -44.435 10.073 -4.206 1.00 52.28 347 ALA A CA 1
ATOM 2791 C C . ALA A 1 347 ? -43.753 9.791 -5.563 1.00 52.28 347 ALA A C 1
ATOM 2793 O O . ALA A 1 347 ? -43.977 10.509 -6.532 1.00 52.28 347 ALA A O 1
ATOM 2794 N N . GLU A 1 348 ? -42.941 8.725 -5.653 1.00 50.19 348 GLU A N 1
ATOM 2795 C CA . GLU A 1 348 ? -42.169 8.336 -6.861 1.00 50.19 348 GLU A CA 1
ATOM 2796 C C . GLU A 1 348 ? -43.023 8.069 -8.124 1.00 50.19 348 GLU A C 1
ATOM 2798 O O . GLU A 1 348 ? -42.485 7.914 -9.219 1.00 50.19 348 GLU A O 1
ATOM 2803 N N . MET A 1 349 ? -44.352 8.063 -7.998 1.00 52.34 349 MET A N 1
ATOM 2804 C CA . MET A 1 349 ? -45.306 8.197 -9.099 1.00 52.34 349 MET A CA 1
ATOM 2805 C C . MET A 1 349 ? -46.359 9.229 -8.678 1.00 52.34 349 MET A C 1
ATOM 2807 O O . MET A 1 349 ? -46.781 9.220 -7.524 1.00 52.34 349 MET A O 1
ATOM 2811 N N . GLY A 1 350 ? -46.762 10.129 -9.577 1.00 48.91 350 GLY A N 1
ATOM 2812 C CA . GLY A 1 350 ? -47.797 11.118 -9.270 1.00 48.91 350 GLY A CA 1
ATOM 2813 C C . GLY A 1 350 ? -49.149 10.434 -9.083 1.00 48.91 350 GLY A C 1
ATOM 2814 O O . GLY A 1 350 ? -49.584 9.691 -9.964 1.00 48.91 350 GLY A O 1
ATOM 2815 N N . TYR A 1 351 ? -49.807 10.685 -7.952 1.00 55.53 351 TYR A N 1
ATOM 2816 C CA . TYR A 1 351 ? -51.139 10.157 -7.663 1.00 55.53 351 TYR A CA 1
ATOM 2817 C C . TYR A 1 351 ? -52.159 11.290 -7.541 1.00 55.53 351 TYR A C 1
ATOM 2819 O O . TYR A 1 351 ? -51.824 12.444 -7.260 1.00 55.53 351 TYR A O 1
ATOM 2827 N N . CYS A 1 352 ? -53.409 10.907 -7.759 1.00 53.06 352 CYS A N 1
ATOM 2828 C CA . CYS A 1 352 ? -54.607 11.618 -7.347 1.00 53.06 352 CYS A CA 1
ATOM 2829 C C . CYS A 1 352 ? -55.220 10.791 -6.205 1.00 53.06 352 CYS A C 1
ATOM 2831 O O . CYS A 1 352 ? -55.753 11.404 -5.267 1.00 53.06 352 CYS A O 1
#

Radius of gyration: 37.19 Å; chains: 1; bounding box: 88×60×108 Å

Secondary structure (DSSP, 8-state):
--------TT---HHHHHHHHHHHSPPTHHHHGGGTT-PPPSBHHHHHH-TTEEEETTTTEEEESSPEEPTTS-EEEEEEEB--SGGGTTBBP-SSSS---EEESSHHHHHHHHHHHIIIIISSS-HHHHHHHS-----TT--PPP----S--TT-THHHHHHHHTTPPPGGG------TT--GGGG--TT-----TT-HHHHTTT-HHHHHHHHHHHTT-HHHHHHHHHHTTT-HHHHHHHHHHHT-PPPEEES-SEEEEETTSEEEEE-EEE-SSTTPPPEEEEESPPTTEEEETTTTEEEEE----S----EEEEE-TTS-EEEE-PEEEEE--SSSPPPB-SSSS-B-

Foldseek 3Di:
DDDDDDDDVPDDQLVVVLVVCLVPADFQCQPCVQCVVPFDAQFLVLLVQAPQWDADPVQRKIWGPAWDQGPVRWTKIFIWHADCDDPRGGGTDQDPPRAGFMATPDPVVRVSLVSSSCSQPPVDVNVVSVCRRTPGRHNVPPDRPPPPPDPDPPPDLVVVLVVVLVPDDDQVPDPDDDDPPDTVVVVDDNPDRDDDLVCLVVLQVPPVVLQVVQCVPCPPPSVSSNCSSVCVPDCPVVVVVVVVVVPAAAKDKDWAQEAEEEAQDKDKTAIDIGGPPPPWDKDKDKDQDDPQWDADPVRRMIMHGHHDDDQGWMKMWIATPVGHIDIRIHHYAYEYDDPPDDWDPPDPHIYD